Protein 6DG4 (pdb70)

Structure (mmCIF, N/CA/C/O backbone):
data_6DG4
#
_entry.id   6DG4
#
_cell.length_a   45.986
_cell.length_b   63.595
_cell.length_c   83.684
_cell.angle_alpha   90.000
_cell.angle_beta   90.000
_cell.angle_gamma   90.000
#
_symmetry.space_group_name_H-M   'P 21 21 21'
#
loop_
_entity.id
_entity.type
_entity.pdbx_description
1 polymer 'Ulp1-like SUMO protease'
2 non-polymer 'SULFATE ION'
3 non-polymer GLYCEROL
4 water water
#
loop_
_atom_site.group_PDB
_atom_site.id
_atom_site.type_symbol
_atom_site.label_atom_id
_a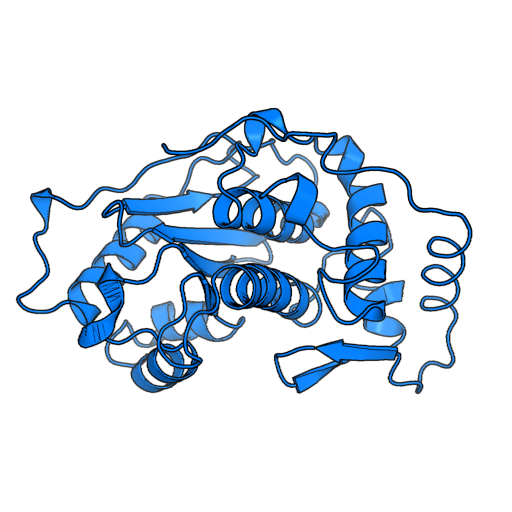tom_site.label_alt_id
_atom_site.label_comp_id
_atom_site.label_asym_id
_atom_site.label_entity_id
_atom_site.label_seq_id
_atom_site.pdbx_PDB_ins_code
_atom_site.Cartn_x
_atom_site.Cartn_y
_atom_site.Cartn_z
_atom_site.occupancy
_atom_site.B_iso_or_equiv
_atom_site.auth_seq_id
_atom_site.auth_comp_id
_atom_site.auth_asym_id
_atom_site.auth_atom_id
_atom_site.pdbx_PDB_model_num
ATOM 1 N N . SER A 1 2 ? -40.149 101.661 27.465 1.00 67.51 2 SER A N 1
ATOM 2 C CA . SER A 1 2 ? -40.411 100.602 26.498 1.00 68.60 2 SER A CA 1
ATOM 3 C C . SER A 1 2 ? -39.191 100.378 25.607 1.00 46.32 2 SER A C 1
ATOM 4 O O . SER A 1 2 ? -38.906 99.252 25.204 1.00 50.99 2 SER A O 1
ATOM 11 N N . GLY A 1 3 ? -38.468 101.457 25.311 1.00 57.21 3 GLY A N 1
ATOM 12 C CA . GLY A 1 3 ? -37.256 101.369 24.523 1.00 56.63 3 GLY A CA 1
ATOM 13 C C . GLY A 1 3 ? -37.454 101.138 23.043 1.00 64.23 3 GLY A C 1
ATOM 14 O O . GLY A 1 3 ? -36.472 100.883 22.338 1.00 61.69 3 GLY A O 1
ATOM 18 N N . LEU A 1 4 ? -38.683 101.231 22.541 1.00 41.72 4 LEU A N 1
ATOM 19 C CA . LEU A 1 4 ? -38.968 100.901 21.151 1.00 23.39 4 LEU A CA 1
ATOM 20 C C . LEU A 1 4 ? -39.140 102.164 20.316 1.00 19.11 4 LEU A C 1
ATOM 21 O O . LEU A 1 4 ? -39.819 103.114 20.721 1.00 23.96 4 LEU A O 1
ATOM 37 N N . ARG A 1 5 ? -38.527 102.153 19.142 1.00 13.09 5 ARG A N 1
ATOM 38 C CA . ARG A 1 5 ? -38.480 103.296 18.248 1.00 12.53 5 ARG A CA 1
ATOM 39 C C . ARG A 1 5 ? -39.236 103.015 16.960 1.00 11.46 5 ARG A C 1
ATOM 40 O O . ARG A 1 5 ? -39.478 101.859 16.602 1.00 11.95 5 ARG A O 1
ATOM 61 N N A PRO A 1 6 ? -39.623 104.058 16.221 0.17 11.45 6 PRO A N 1
ATOM 62 N N B PRO A 1 6 ? -39.627 104.053 16.223 0.83 10.53 6 PRO A N 1
ATOM 63 C CA A PRO A 1 6 ? -40.221 103.828 14.909 0.17 11.64 6 PRO A CA 1
ATOM 64 C CA B PRO A 1 6 ? -40.216 103.812 14.918 0.83 11.17 6 PRO A CA 1
ATOM 65 C C A PRO A 1 6 ? -39.199 103.229 13.966 0.17 11.64 6 PRO A C 1
ATOM 66 C C B PRO A 1 6 ? -39.192 103.200 13.984 0.83 11.91 6 PRO A C 1
ATOM 67 O O A PRO A 1 6 ? -38.000 103.549 14.040 0.17 12.17 6 PRO A O 1
ATOM 68 O O B PRO A 1 6 ? -37.984 103.483 14.084 0.83 13.25 6 PRO A O 1
ATOM 89 N N . PRO A 1 7 ? -39.612 102.350 13.056 1.00 11.09 7 PRO A N 1
ATOM 90 C CA . PRO A 1 7 ? -38.673 101.809 12.077 1.00 12.02 7 PRO A CA 1
ATOM 91 C C . PRO A 1 7 ? -38.111 102.922 11.205 1.00 11.74 7 PRO A C 1
ATOM 92 O O . PRO A 1 7 ? -38.828 103.837 10.795 1.00 13.49 7 PRO A O 1
ATOM 103 N N . ALA A 1 8 ? -36.812 102.827 10.905 1.00 12.28 8 ALA A N 1
ATOM 104 C CA . ALA A 1 8 ? -36.145 103.863 10.123 1.00 12.90 8 ALA A CA 1
ATOM 105 C C . ALA A 1 8 ? -36.535 103.836 8.652 1.00 13.66 8 ALA A C 1
ATOM 106 O O . ALA A 1 8 ? -36.353 104.843 7.958 1.00 16.39 8 ALA A O 1
ATOM 113 N N . ARG A 1 9 ? -37.030 102.702 8.164 1.00 12.86 9 ARG A N 1
ATOM 114 C CA . ARG A 1 9 ? -37.610 102.581 6.833 1.00 12.89 9 ARG A CA 1
ATOM 115 C C . ARG A 1 9 ? -38.669 101.488 6.901 1.00 11.33 9 ARG A C 1
ATOM 116 O O . ARG A 1 9 ? -38.821 100.808 7.918 1.00 12.17 9 ARG A O 1
ATOM 137 N N . GLN A 1 10 ? -39.427 101.345 5.817 1.00 10.86 10 GLN A N 1
ATOM 138 C CA . GLN A 1 10 ? -40.495 100.354 5.758 1.00 11.00 10 GLN A CA 1
ATOM 139 C C . GLN A 1 10 ? -39.965 98.961 6.081 1.00 9.99 10 GLN A C 1
ATOM 140 O O . GLN A 1 10 ? -39.025 98.474 5.446 1.00 10.89 10 GLN A O 1
ATOM 154 N N . LEU A 1 11 ? -40.606 98.302 7.051 1.00 10.43 11 LEU A N 1
ATOM 155 C CA . LEU A 1 11 ? -40.092 97.027 7.543 1.00 10.16 11 LEU A CA 1
ATOM 156 C C . LEU A 1 11 ? -40.257 95.914 6.514 1.00 9.97 11 LEU A C 1
ATOM 157 O O . LEU A 1 11 ? -39.339 95.113 6.306 1.00 11.71 11 LEU A O 1
ATOM 173 N N . ILE A 1 12 ? -41.429 95.824 5.891 1.00 9.22 12 ILE A N 1
ATOM 174 C CA . ILE A 1 12 ? -41.760 94.733 4.980 1.00 8.59 12 ILE A CA 1
ATOM 175 C C . ILE A 1 12 ? -41.934 95.336 3.598 1.00 10.11 12 ILE A C 1
ATOM 176 O O . ILE A 1 12 ? -42.916 96.046 3.344 1.00 11.76 12 ILE A O 1
ATOM 192 N N . THR A 1 13 ? -40.983 95.056 2.710 1.00 9.57 13 THR A N 1
ATOM 193 C CA . THR A 1 13 ? -40.914 95.661 1.391 1.00 10.04 13 THR A CA 1
ATOM 194 C C . THR A 1 13 ? -40.798 94.595 0.311 1.00 10.09 13 THR A C 1
ATOM 195 O O . THR A 1 13 ? -40.297 93.497 0.561 1.00 9.90 13 THR A O 1
ATOM 206 N N . PRO A 1 14 ? -41.237 94.898 -0.905 1.00 10.78 14 PRO A N 1
ATOM 207 C CA . PRO A 1 14 ? -41.170 93.901 -1.980 1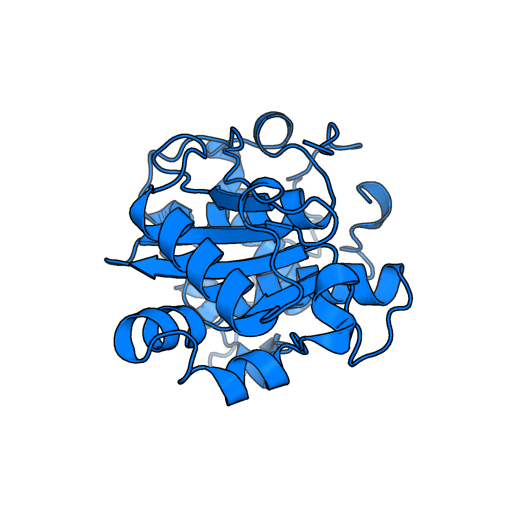.00 10.82 14 PRO A CA 1
ATOM 208 C C . PRO A 1 14 ? -39.737 93.541 -2.352 1.00 9.70 14 PRO A C 1
ATOM 209 O O . PRO A 1 14 ? -38.825 94.367 -2.290 1.00 11.13 14 PRO A O 1
ATOM 220 N N . LEU A 1 15 ? -39.548 92.286 -2.752 1.00 10.74 15 LEU A N 1
ATOM 221 C CA . LEU A 1 15 ? -38.231 91.790 -3.118 1.00 10.93 15 LEU A CA 1
ATOM 222 C C . LEU A 1 15 ? -37.858 92.162 -4.549 1.00 10.48 15 LEU A C 1
ATOM 223 O O . LEU A 1 15 ? -38.720 92.362 -5.413 1.00 11.09 15 LEU A O 1
ATOM 239 N N . SER A 1 16 ? -36.556 92.224 -4.799 1.00 10.21 16 SER A N 1
ATOM 240 C CA . SER A 1 16 ? -36.049 92.343 -6.153 1.00 10.70 16 SER A CA 1
ATOM 241 C C . SER A 1 16 ? -36.464 91.137 -6.993 1.00 11.78 16 SER A C 1
ATOM 242 O O . SER A 1 16 ? -36.840 90.079 -6.478 1.00 11.45 16 SER A O 1
ATOM 250 N N A GLU A 1 17 ? -36.388 91.313 -8.311 0.39 13.15 17 GLU A N 1
ATOM 251 N N B GLU A 1 17 ? -36.379 91.296 -8.313 0.61 13.47 17 GLU A N 1
ATOM 252 C CA A GLU A 1 17 ? -36.706 90.221 -9.223 0.39 1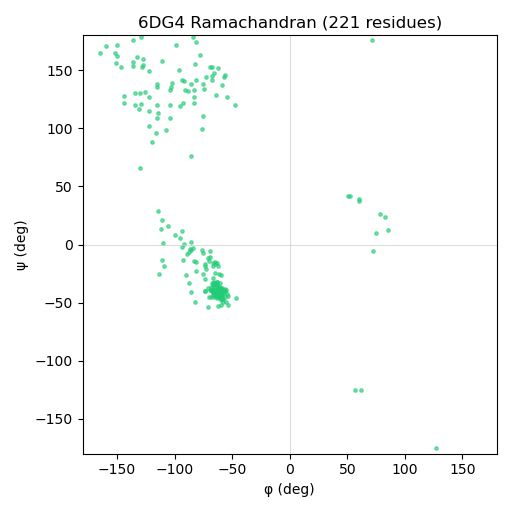5.03 17 GLU A CA 1
ATOM 253 C CA B GLU A 1 17 ? -36.736 90.191 -9.196 0.61 15.98 17 GLU A CA 1
ATOM 254 C C A GLU A 1 17 ? -35.843 88.999 -8.938 0.39 14.96 17 GLU A C 1
ATOM 255 C C B GLU A 1 17 ? -35.836 88.981 -8.965 0.61 15.50 17 GLU A C 1
ATOM 256 O O A GLU A 1 17 ? -36.341 87.867 -8.926 0.39 15.53 17 GLU A O 1
ATOM 257 O O B GLU A 1 17 ? -36.305 87.838 -9.008 0.61 17.06 17 GLU A O 1
ATOM 280 N N . GLU A 1 18 ? -34.544 89.208 -8.703 1.00 15.79 18 GLU A N 1
ATOM 281 C CA . GLU A 1 18 ? -33.644 88.089 -8.430 1.00 15.31 18 GLU A CA 1
ATOM 282 C C . GLU A 1 18 ? -34.122 87.292 -7.222 1.00 12.95 18 GLU A C 1
ATOM 283 O O . GLU A 1 18 ? -34.172 86.058 -7.258 1.00 13.54 18 GLU A O 1
ATOM 296 N N . TRP A 1 19 ? -34.471 87.975 -6.133 1.00 11.60 19 TRP A N 1
ATOM 297 C CA . TRP A 1 19 ? -34.877 87.242 -4.938 1.00 10.51 19 TRP A CA 1
ATOM 298 C C . TRP A 1 19 ? -36.260 86.621 -5.100 1.00 11.06 19 TRP A C 1
ATOM 299 O O . TRP A 1 19 ? -36.504 85.511 -4.614 1.00 11.24 19 TRP A O 1
ATOM 320 N N A ARG A 1 20 ? -37.170 87.321 -5.782 0.48 15.07 20 ARG A N 1
ATOM 321 N N B ARG A 1 20 ? -37.188 87.318 -5.758 0.52 10.04 20 ARG A N 1
ATOM 322 C CA A ARG A 1 20 ? -38.485 86.759 -6.070 0.48 20.16 20 ARG A CA 1
ATOM 323 C CA B ARG A 1 20 ? -38.483 86.708 -6.039 0.52 10.61 20 ARG A CA 1
ATOM 324 C C A ARG A 1 20 ? -38.363 85.478 -6.886 0.48 17.75 20 ARG A C 1
ATOM 325 C C B ARG A 1 20 ? -38.303 85.424 -6.835 0.52 13.10 20 ARG A C 1
ATOM 326 O O A ARG A 1 20 ? -39.073 84.498 -6.633 0.48 18.42 20 ARG A O 1
ATOM 327 O O B ARG A 1 20 ? -38.904 84.389 -6.521 0.52 13.66 20 ARG A O 1
ATOM 368 N N . SER A 1 21 ? -37.461 85.472 -7.871 1.00 14.44 21 SER A N 1
ATOM 369 C CA . SER A 1 21 ? -37.239 84.292 -8.694 1.00 16.63 21 SER A CA 1
ATOM 370 C C . SER A 1 21 ? -36.586 83.176 -7.894 1.00 14.43 21 SER A C 1
ATOM 371 O O . SER A 1 21 ? -36.913 82.000 -8.082 1.00 16.57 21 SER A O 1
ATOM 380 N N . ARG A 1 22 ? -35.660 83.522 -7.001 1.00 12.46 22 ARG A N 1
ATOM 381 C CA . ARG A 1 22 ? -34.979 82.507 -6.206 1.00 12.40 22 ARG A CA 1
ATOM 382 C C . ARG A 1 22 ? -35.947 81.836 -5.244 1.00 11.69 22 ARG A C 1
ATOM 383 O O . ARG A 1 22 ? -35.912 80.611 -5.069 1.00 12.43 22 ARG A O 1
ATOM 404 N N . VAL A 1 23 ? -36.834 82.620 -4.633 1.00 11.74 23 VAL A N 1
ATOM 405 C CA . VAL A 1 23 ? -37.836 82.064 -3.733 1.00 12.18 23 VAL A CA 1
ATOM 406 C C . VAL A 1 23 ? -38.803 81.170 -4.496 1.00 13.43 23 VAL A C 1
ATOM 407 O O . VAL A 1 23 ? -39.148 80.073 -4.035 1.00 12.68 23 VAL A O 1
ATOM 420 N N A GLU A 1 24 ? -39.251 81.610 -5.675 0.41 15.31 24 GLU A N 1
ATOM 421 N N B GLU A 1 24 ? -39.268 81.624 -5.666 0.59 14.03 24 GLU A N 1
ATOM 422 C CA A GLU A 1 24 ? -40.156 80.790 -6.473 0.41 18.03 24 GLU A CA 1
ATOM 423 C CA B GLU A 1 24 ? -40.149 80.799 -6.486 0.59 15.64 24 GLU A CA 1
ATOM 424 C C A GLU A 1 24 ? -39.470 79.508 -6.926 0.41 16.46 24 GLU A C 1
ATOM 425 C C B GLU A 1 24 ? -39.458 79.502 -6.878 0.59 14.77 24 GLU A C 1
ATOM 426 O O A GLU A 1 24 ? -40.107 78.452 -7.019 0.41 17.51 24 GLU A O 1
ATOM 427 O O B GLU A 1 24 ? -40.073 78.429 -6.862 0.59 16.23 24 GLU A O 1
ATOM 450 N N . ALA A 1 25 ? -38.170 79.578 -7.228 1.00 15.63 25 ALA A N 1
ATOM 451 C CA . ALA A 1 25 ? -37.438 78.377 -7.609 1.00 15.26 25 ALA A CA 1
ATOM 452 C C . ALA A 1 25 ? -37.296 77.410 -6.441 1.00 13.91 25 ALA A C 1
ATOM 453 O O . ALA A 1 25 ? -37.304 76.190 -6.645 1.00 14.78 25 ALA A O 1
ATOM 460 N N . ALA A 1 26 ? -37.201 77.932 -5.213 1.00 13.48 26 ALA A N 1
ATOM 461 C CA . ALA A 1 26 ? -37.112 77.065 -4.044 1.00 12.44 26 ALA A CA 1
ATOM 462 C C . ALA A 1 26 ? -38.377 76.240 -3.871 1.00 13.00 26 ALA A C 1
ATOM 463 O O . ALA A 1 26 ? -38.309 75.054 -3.535 1.00 14.81 26 ALA A O 1
ATOM 470 N N A ARG A 1 27 ? -39.543 76.853 -4.085 0.49 14.76 27 ARG A N 1
ATOM 471 N N B ARG A 1 27 ? -39.544 76.839 -4.071 0.51 13.31 27 ARG A N 1
ATOM 472 C CA A ARG A 1 27 ? -40.785 76.107 -3.941 0.49 16.70 27 ARG A CA 1
ATOM 473 C CA B ARG A 1 27 ? -40.748 76.034 -3.906 0.51 13.82 27 ARG A CA 1
ATOM 474 C C A ARG A 1 27 ? -40.974 75.103 -5.069 0.49 14.86 27 ARG A C 1
ATOM 475 C C B ARG A 1 27 ? -41.044 75.159 -5.117 0.51 13.43 27 ARG A C 1
ATOM 476 O O A ARG A 1 27 ? -41.783 74.180 -4.926 0.49 15.44 27 ARG A O 1
ATOM 477 O O B ARG A 1 27 ? -42.017 74.400 -5.085 0.51 14.31 27 ARG A O 1
ATOM 518 N N . ASN A 1 28 ? -40.227 75.244 -6.168 1.00 14.36 28 ASN A N 1
ATOM 519 C CA . ASN A 1 28 ? -40.304 74.335 -7.307 1.00 13.38 28 ASN A CA 1
ATOM 520 C C . ASN A 1 28 ? -39.049 73.475 -7.429 1.00 14.74 28 ASN A C 1
ATOM 521 O O . ASN A 1 28 ? -38.778 72.918 -8.500 1.00 16.79 28 ASN A O 1
ATOM 533 N N . ALA A 1 29 ? -38.296 73.337 -6.343 1.00 13.44 29 ALA A N 1
ATOM 534 C CA . ALA A 1 29 ? -36.979 72.739 -6.409 1.00 13.73 29 ALA A CA 1
ATOM 535 C C . ALA A 1 29 ? -37.061 71.221 -6.499 1.00 13.56 29 ALA A C 1
ATOM 536 O O . ALA A 1 29 ? -38.089 70.597 -6.215 1.00 13.19 29 ALA A O 1
ATOM 543 N N . ASN A 1 30 ? -35.952 70.633 -6.916 1.00 13.87 30 ASN A N 1
ATOM 544 C CA . ASN A 1 30 ? -35.714 69.224 -6.674 1.00 13.96 30 ASN A CA 1
ATOM 545 C C . ASN A 1 30 ? -36.024 68.942 -5.208 1.00 14.72 30 ASN A C 1
ATOM 546 O O . ASN A 1 30 ? -35.408 69.555 -4.328 1.00 14.55 30 ASN A O 1
ATOM 557 N N . PRO A 1 31 ? -36.982 68.058 -4.903 1.00 13.75 31 PRO A N 1
ATOM 558 C CA . PRO A 1 31 ? -37.412 67.903 -3.502 1.00 15.97 31 PRO A CA 1
ATOM 559 C C . PRO A 1 31 ? -36.336 67.398 -2.567 1.00 15.62 31 PRO A C 1
ATOM 560 O O . PRO A 1 31 ? -36.506 67.513 -1.346 1.00 16.48 31 PRO A O 1
ATOM 571 N N . ALA A 1 32 ? -35.245 66.838 -3.094 1.00 16.22 32 ALA A N 1
ATOM 572 C CA . ALA A 1 32 ? -34.152 66.334 -2.276 1.00 18.05 32 ALA A CA 1
ATOM 573 C C . ALA A 1 32 ? -33.044 67.353 -2.041 1.00 18.66 32 ALA A C 1
ATOM 574 O O . ALA A 1 32 ? -32.193 67.124 -1.172 1.00 21.91 32 ALA A O 1
ATOM 581 N N . THR A 1 33 ? -33.022 68.460 -2.781 1.00 15.40 33 THR A N 1
ATOM 582 C CA . THR A 1 33 ? -31.967 69.445 -2.593 1.00 15.89 33 THR A CA 1
ATOM 583 C C . THR A 1 33 ? -32.075 70.041 -1.200 1.00 13.45 33 THR A C 1
ATOM 584 O O . THR A 1 33 ? -33.144 70.510 -0.796 1.00 13.85 33 THR A O 1
ATOM 595 N N . GLU A 1 34 ? -30.965 70.037 -0.473 1.00 12.01 34 GLU A N 1
ATOM 596 C CA . GLU A 1 34 ? -30.880 70.790 0.773 1.00 12.24 34 GLU A CA 1
ATOM 597 C C . GLU A 1 34 ? -30.706 72.257 0.405 1.00 12.66 34 GLU A C 1
ATOM 598 O O . GLU A 1 34 ? -29.597 72.706 0.098 1.00 14.11 34 GLU A O 1
ATOM 610 N N . LEU A 1 35 ? -31.809 73.010 0.441 1.00 10.86 35 LEU A N 1
ATOM 611 C CA . LEU A 1 35 ? -31.812 74.389 -0.020 1.00 11.39 35 LEU A CA 1
ATOM 612 C C . LEU A 1 35 ? -31.141 75.334 0.966 1.00 11.02 35 LEU A C 1
ATOM 613 O O . LEU A 1 35 ? -30.674 76.409 0.573 1.00 12.55 35 LEU A O 1
ATOM 629 N N . ALA A 1 36 ? -31.118 74.966 2.241 1.00 11.66 36 ALA A N 1
ATOM 630 C CA . ALA A 1 36 ? -30.591 75.820 3.293 1.00 11.39 36 ALA A CA 1
ATOM 631 C C . ALA A 1 36 ? -30.376 74.945 4.514 1.00 11.14 36 ALA A C 1
ATOM 632 O O . ALA A 1 36 ? -30.877 73.820 4.590 1.00 11.39 36 ALA A O 1
ATOM 639 N N . LYS A 1 37 ? -29.608 75.465 5.462 1.00 11.76 37 LYS A N 1
ATOM 640 C CA . LYS A 1 37 ? -29.394 74.786 6.733 1.00 12.37 37 LYS A CA 1
ATOM 641 C C . LYS A 1 37 ? -29.317 75.867 7.794 1.00 11.90 37 LYS A C 1
ATOM 642 O O . LYS A 1 37 ? -28.480 76.770 7.698 1.00 14.46 37 LYS A O 1
ATOM 661 N N . THR A 1 38 ? -30.195 75.788 8.785 1.00 11.50 38 THR A N 1
ATOM 662 C CA . THR A 1 38 ? -30.310 76.854 9.761 1.00 11.01 38 THR A CA 1
ATOM 663 C C . THR A 1 38 ? -29.230 76.725 10.829 1.00 12.78 38 THR A C 1
ATOM 664 O O . THR A 1 38 ? -28.463 75.759 10.873 1.00 13.90 38 THR A O 1
ATOM 675 N N . LEU A 1 39 ? -29.177 77.726 11.705 1.00 13.09 39 LEU A N 1
ATOM 676 C CA . LEU A 1 39 ? -28.250 77.689 12.826 1.00 13.87 39 LEU A CA 1
ATOM 677 C C . LEU A 1 39 ? -28.645 76.661 13.878 1.00 17.48 39 LEU A C 1
ATOM 678 O O . LEU A 1 39 ? -27.853 76.398 14.786 1.00 19.98 39 LEU A O 1
ATOM 694 N N . GLU A 1 40 ? -29.852 76.104 13.803 1.00 19.21 40 GLU A N 1
ATOM 695 C CA . GLU A 1 40 ? -30.226 74.954 14.613 1.00 23.37 40 GLU A CA 1
ATOM 696 C C . GLU A 1 40 ? -29.598 73.667 14.090 1.00 23.55 40 GLU A C 1
ATOM 697 O O . GLU A 1 40 ? -29.696 72.633 14.760 1.00 27.34 40 GLU A O 1
ATOM 709 N N . GLY A 1 41 ? -28.946 73.710 12.927 1.00 21.39 41 GLY A N 1
ATOM 710 C CA . GLY A 1 41 ? -28.453 72.516 12.269 1.00 21.10 41 GLY A CA 1
ATOM 711 C C . GLY A 1 41 ? -29.476 71.823 11.406 1.00 19.31 41 GLY A C 1
ATOM 712 O O . GLY A 1 41 ? -29.241 70.691 10.961 1.00 21.65 41 GLY A O 1
ATOM 716 N N . GLN A 1 42 ? -30.596 72.477 11.138 1.00 17.05 42 GLN A N 1
ATOM 717 C CA . GLN A 1 42 ? -31.732 71.847 10.501 1.00 14.86 42 GLN A CA 1
ATOM 718 C C . GLN A 1 42 ? -31.687 72.086 9.011 1.00 13.16 42 GLN A C 1
ATOM 719 O O . GLN A 1 42 ? -31.744 73.253 8.581 1.00 13.30 42 GLN A O 1
ATOM 733 N N . PRO A 1 43 ? -31.609 71.048 8.180 1.00 13.74 43 PRO A N 1
ATOM 734 C CA . PRO A 1 43 ? -31.747 71.254 6.735 1.00 13.53 43 PRO A CA 1
ATOM 735 C C . PRO A 1 43 ? -33.161 71.687 6.384 1.00 12.48 43 PRO A C 1
ATOM 736 O O . PRO A 1 43 ? -34.137 71.252 7.002 1.00 14.11 43 PRO A O 1
ATOM 747 N N . LEU A 1 44 ? -33.263 72.559 5.382 1.00 10.29 44 LEU A N 1
ATOM 748 C CA . LEU A 1 44 ? -34.538 72.956 4.803 1.00 9.15 44 LEU A CA 1
ATOM 749 C C . LEU A 1 44 ? -34.606 72.483 3.359 1.00 10.24 44 LEU A C 1
ATOM 750 O O . LEU A 1 44 ? -33.629 72.592 2.609 1.00 11.56 44 LEU A O 1
ATOM 766 N N . VAL A 1 45 ? -35.766 71.965 2.976 1.00 10.06 45 VAL A N 1
ATOM 767 C CA . VAL A 1 45 ? -35.986 71.411 1.655 1.00 10.31 45 VAL A CA 1
ATOM 768 C C . VAL A 1 45 ? -37.246 72.041 1.073 1.00 9.66 45 VAL A C 1
ATOM 769 O O . VAL A 1 45 ? -37.911 72.852 1.715 1.00 9.40 45 VAL A O 1
ATOM 782 N N . ARG A 1 46 ? -37.564 71.648 -0.160 1.00 10.38 46 ARG A N 1
ATOM 783 C CA . ARG A 1 46 ? -38.711 72.214 -0.858 1.00 10.48 46 ARG A CA 1
ATOM 784 C C . ARG A 1 46 ? -39.947 72.263 0.030 1.00 9.97 46 ARG A C 1
ATOM 785 O O . ARG A 1 46 ? -40.649 73.277 0.074 1.00 10.20 46 ARG A O 1
ATOM 806 N N . ARG A 1 47 ? -40.243 71.172 0.734 1.00 10.55 47 ARG A N 1
ATOM 807 C CA . ARG A 1 47 ? -41.471 71.118 1.520 1.00 11.35 47 ARG A CA 1
ATOM 808 C C . ARG A 1 47 ? -41.562 72.264 2.523 1.00 11.10 47 ARG A C 1
ATOM 809 O O . ARG A 1 47 ? -42.644 72.826 2.737 1.00 10.76 47 ARG A O 1
ATOM 830 N N . ASP A 1 48 ? -40.448 72.615 3.166 1.00 9.96 48 ASP A N 1
ATOM 831 C CA . ASP A 1 48 ? -40.484 73.693 4.150 1.00 10.13 48 ASP A CA 1
ATOM 832 C C . ASP A 1 48 ? -40.959 74.997 3.522 1.00 9.42 48 ASP A C 1
ATOM 833 O O . ASP A 1 48 ? -41.717 75.755 4.139 1.00 10.89 48 ASP A O 1
ATOM 842 N N . PHE A 1 49 ? -40.523 75.272 2.293 1.00 9.62 49 PHE A N 1
ATOM 843 C CA . PHE A 1 49 ? -40.886 76.508 1.611 1.00 9.99 49 PHE A CA 1
ATOM 844 C C . PHE A 1 49 ? -42.260 76.399 0.965 1.00 9.34 49 PHE A C 1
ATOM 845 O O . PHE A 1 49 ? -43.117 77.271 1.155 1.00 11.12 49 PHE A O 1
ATOM 862 N N . GLU A 1 50 ? -42.489 75.324 0.208 1.00 10.35 50 GLU A N 1
ATOM 863 C CA . GLU A 1 50 ? -43.694 75.219 -0.603 1.00 10.12 50 GLU A CA 1
ATOM 864 C C . GLU A 1 50 ? -44.937 75.016 0.252 1.00 10.37 50 GLU A C 1
ATOM 865 O O . GLU A 1 50 ? -46.009 75.536 -0.073 1.00 12.08 50 GLU A O 1
ATOM 877 N N . GLU A 1 51 ? -44.826 74.250 1.336 1.00 10.20 51 GLU A N 1
ATOM 878 C CA . GLU A 1 51 ? -45.994 73.895 2.123 1.00 10.73 51 GLU A CA 1
ATOM 879 C C . GLU A 1 51 ? -46.045 74.557 3.488 1.00 9.61 51 GLU A C 1
ATOM 880 O O . GLU A 1 51 ? -47.143 74.729 4.026 1.00 12.61 51 GLU A O 1
ATOM 892 N N A LYS A 1 52 ? -44.898 74.962 4.041 0.61 9.01 52 LYS A N 1
ATOM 893 N N B LYS A 1 52 ? -44.901 74.948 4.054 0.39 9.70 52 LYS A N 1
ATOM 894 C CA A LYS A 1 52 ? -44.823 75.398 5.431 0.61 9.49 52 LYS A CA 1
ATOM 895 C CA B LYS A 1 52 ? -44.851 75.409 5.437 0.39 10.45 52 LYS A CA 1
ATOM 896 C C A LYS A 1 52 ? -44.334 76.836 5.587 0.61 9.53 52 LYS A C 1
ATOM 897 C C B LYS A 1 52 ? -44.299 76.825 5.577 0.39 10.39 52 LYS A C 1
ATOM 898 O O A LYS A 1 52 ? -43.965 77.242 6.693 0.61 10.04 52 LYS A O 1
ATOM 899 O O B LYS A 1 52 ? -43.832 77.198 6.658 0.39 11.92 52 LYS A O 1
ATOM 936 N N . LEU A 1 53 ? -44.357 77.632 4.517 1.00 9.23 53 LEU A N 1
ATOM 937 C CA . LEU A 1 53 ? -43.947 79.028 4.615 1.00 8.63 53 LEU A CA 1
ATOM 938 C C . LEU A 1 53 ? -44.600 79.911 3.559 1.00 8.91 53 LEU A C 1
ATOM 939 O O . LEU A 1 53 ? -45.273 80.891 3.895 1.00 9.60 53 LEU A O 1
ATOM 955 N N . LEU A 1 54 ? -44.415 79.587 2.287 1.00 9.03 54 LEU A N 1
ATOM 956 C CA . LEU A 1 54 ? -44.733 80.548 1.240 1.00 9.38 54 LEU A CA 1
ATOM 957 C C . LEU A 1 54 ? -46.216 80.779 0.968 1.00 9.17 54 LEU A C 1
ATOM 958 O O . LEU A 1 54 ? -46.601 81.924 0.704 1.00 11.77 54 LEU A O 1
ATOM 974 N N . PRO A 1 55 ? -47.081 79.766 0.979 1.00 10.13 55 PRO A N 1
ATOM 975 C CA . PRO A 1 55 ? -48.504 80.050 0.749 1.00 9.35 55 PRO A CA 1
ATOM 976 C C . PRO A 1 55 ? -49.026 81.022 1.795 1.00 10.35 55 PRO A C 1
ATOM 977 O O . PRO A 1 55 ? -48.715 80.910 2.982 1.00 11.31 55 PRO A O 1
ATOM 988 N N . ALA A 1 56 ? -49.826 81.986 1.339 1.00 10.45 56 ALA A N 1
ATOM 989 C CA . ALA A 1 56 ? -50.314 83.035 2.223 1.00 11.27 56 ALA A CA 1
ATOM 990 C C . ALA A 1 56 ? -51.183 82.492 3.349 1.00 9.68 56 ALA A C 1
ATOM 991 O O . ALA A 1 56 ? -51.370 83.186 4.355 1.00 11.74 56 ALA A O 1
ATOM 998 N N . THR A 1 57 ? -51.711 81.273 3.211 1.00 10.47 57 THR A N 1
ATOM 999 C CA . THR A 1 57 ? -52.540 80.676 4.253 1.00 11.08 57 THR A CA 1
ATOM 1000 C C . THR A 1 57 ? -51.882 79.477 4.928 1.00 11.70 57 THR A C 1
ATOM 1001 O O . THR A 1 57 ? -52.558 78.748 5.660 1.00 13.04 57 THR A O 1
ATOM 1012 N N . ALA A 1 58 ? -50.586 79.264 4.720 1.00 11.12 58 ALA A N 1
ATOM 1013 C CA . ALA A 1 58 ? -49.911 78.118 5.309 1.00 11.38 58 ALA A CA 1
ATOM 1014 C C . ALA A 1 58 ? -49.537 78.388 6.759 1.00 9.97 58 ALA A C 1
ATOM 1015 O O . ALA A 1 58 ? -49.113 79.489 7.120 1.00 11.31 58 ALA A O 1
ATOM 1022 N N . TRP A 1 59 ? -49.674 77.367 7.589 1.00 11.14 59 TRP A N 1
ATOM 1023 C CA . TRP A 1 59 ? -49.157 77.436 8.946 1.00 9.29 59 TRP A CA 1
ATOM 1024 C C . TRP A 1 59 ? -47.672 77.080 8.918 1.00 9.41 59 TRP A C 1
ATOM 1025 O O . TRP A 1 59 ? -47.281 76.045 8.372 1.00 13.07 59 TRP A O 1
ATOM 1046 N N . LEU A 1 60 ? -46.841 77.952 9.479 1.00 9.65 60 LEU A N 1
ATOM 1047 C CA . LEU A 1 60 ? -45.403 77.720 9.481 1.00 9.44 60 LEU A CA 1
ATOM 1048 C C . LEU A 1 60 ? -45.041 76.557 10.403 1.00 10.89 60 LEU A C 1
ATOM 1049 O O . LEU A 1 60 ? -45.725 76.278 11.393 1.00 13.24 60 LEU A O 1
ATOM 1065 N N . ASN A 1 61 ? -43.932 75.893 10.080 1.00 10.12 61 ASN A N 1
ATOM 1066 C CA . ASN A 1 61 ? -43.427 74.806 10.907 1.00 9.99 61 ASN A CA 1
ATOM 1067 C C . ASN A 1 61 ? -42.301 75.281 11.823 1.00 10.99 61 ASN A C 1
ATOM 1068 O O . ASN A 1 61 ? -41.815 76.411 11.729 1.00 11.35 61 ASN A O 1
ATOM 1079 N N . ASP A 1 62 ? -41.903 74.386 12.736 1.00 12.69 62 ASP A N 1
ATOM 1080 C CA . ASP A 1 62 ? -40.831 74.695 13.674 1.00 12.23 62 ASP A CA 1
ATOM 1081 C C . ASP A 1 62 ? -39.544 75.044 12.939 1.00 10.66 62 ASP A C 1
ATOM 1082 O O . ASP A 1 62 ? -38.829 75.973 13.330 1.00 10.99 62 ASP A O 1
ATOM 1091 N N . ASN A 1 63 ? -39.220 74.292 11.881 1.00 11.11 63 ASN A N 1
ATOM 1092 C CA . ASN A 1 63 ? -37.960 74.495 11.178 1.00 10.80 63 ASN A CA 1
ATOM 1093 C C . ASN A 1 63 ? -37.799 75.949 10.756 1.00 10.62 63 ASN A C 1
ATOM 1094 O O . ASN A 1 63 ? -36.738 76.554 10.941 1.00 10.42 63 ASN A O 1
ATOM 1105 N N A VAL A 1 64 ? -38.851 76.536 10.176 0.41 9.99 64 VAL A N 1
ATOM 1106 N N B VAL A 1 64 ? -38.851 76.503 10.151 0.59 10.41 64 VAL A N 1
ATOM 1107 C CA A VAL A 1 64 ? -38.711 77.888 9.640 0.41 8.86 64 VAL A CA 1
ATOM 1108 C CA B VAL A 1 64 ? -38.808 77.866 9.639 0.59 9.64 64 VAL A CA 1
ATOM 1109 C C A VAL A 1 64 ? -38.882 78.955 10.724 0.41 8.72 64 VAL A C 1
ATOM 1110 C C B VAL A 1 64 ? -38.789 78.866 10.787 0.59 9.53 64 VAL A C 1
ATOM 1111 O O A VAL A 1 64 ? -38.278 80.029 10.632 0.41 7.95 64 VAL A O 1
ATOM 1112 O O B VAL A 1 64 ? -37.958 79.782 10.820 0.59 9.58 64 VAL A O 1
ATOM 1137 N N . ILE A 1 65 ? -39.696 78.697 11.753 1.00 8.97 65 ILE A N 1
ATOM 1138 C CA . ILE A 1 65 ? -39.843 79.670 12.835 1.00 9.70 65 ILE A CA 1
ATOM 1139 C C . ILE A 1 65 ? -38.567 79.752 13.663 1.00 9.12 65 ILE A C 1
ATOM 1140 O O . ILE A 1 65 ? -38.037 80.842 13.914 1.00 9.40 65 ILE A O 1
ATOM 1157 N N . ILE A 1 66 ? -38.063 78.603 14.109 1.00 8.85 66 ILE A N 1
ATOM 1158 C CA . ILE A 1 66 ? -36.849 78.600 14.915 1.00 9.53 66 ILE A CA 1
ATOM 1159 C C . ILE A 1 66 ? -35.659 79.051 14.081 1.00 9.01 66 ILE A C 1
ATOM 1160 O O . ILE A 1 66 ? -34.796 79.797 14.559 1.00 9.99 66 ILE A O 1
ATOM 1176 N N . GLY A 1 67 ? -35.592 78.618 12.821 1.00 9.60 67 GLY A N 1
ATOM 1177 C CA . GLY A 1 67 ? -34.507 79.060 11.962 1.00 9.02 67 GLY A CA 1
ATOM 1178 C C . GLY A 1 67 ? -34.459 80.568 11.837 1.00 8.97 67 GLY A C 1
ATOM 1179 O O . GLY A 1 67 ? -33.401 81.188 11.978 1.00 9.16 67 GLY A O 1
ATOM 1183 N N . ALA A 1 68 ? -35.614 81.182 11.583 1.00 8.25 68 ALA A N 1
ATOM 1184 C CA . ALA A 1 68 ? -35.655 82.627 11.414 1.00 8.65 68 ALA A CA 1
ATOM 1185 C C . ALA A 1 68 ? -35.263 83.345 12.695 1.00 7.60 68 ALA A C 1
ATOM 1186 O O . ALA A 1 68 ? -34.494 84.312 12.663 1.00 9.20 68 ALA A O 1
ATOM 1193 N N . ILE A 1 69 ? -35.783 82.891 13.834 1.00 8.73 69 ILE A N 1
ATOM 1194 C CA . ILE A 1 69 ? -35.520 83.585 15.089 1.00 9.58 69 ILE A CA 1
ATOM 1195 C C . ILE A 1 69 ? -34.058 83.441 15.497 1.00 9.53 69 ILE A C 1
ATOM 1196 O O . ILE A 1 69 ? -33.458 84.390 16.016 1.00 10.39 69 ILE A O 1
ATOM 1212 N N . PHE A 1 70 ? -33.446 82.278 15.249 1.00 8.65 70 PHE A N 1
ATOM 1213 C CA . PHE A 1 70 ? -32.015 82.139 15.508 1.00 8.14 70 PHE A CA 1
ATOM 1214 C C . PHE A 1 70 ? -31.206 83.129 14.672 1.00 8.23 70 PHE A C 1
ATOM 1215 O O . PHE A 1 70 ? -30.203 83.675 15.145 1.00 9.79 70 PHE A O 1
ATOM 1232 N N . TYR A 1 71 ? -31.632 83.386 13.430 1.00 8.67 71 TYR A N 1
ATOM 1233 C CA . TYR A 1 71 ? -30.928 84.362 12.602 1.00 7.73 71 TYR A CA 1
ATOM 1234 C C . TYR A 1 71 ? -31.079 85.785 13.136 1.00 8.01 71 TYR A C 1
ATOM 1235 O O . TYR A 1 71 ? -30.153 86.590 12.982 1.00 8.78 71 TYR A O 1
ATOM 1253 N N . ILE A 1 72 ? -32.226 86.119 13.747 1.00 8.85 72 ILE A N 1
ATOM 1254 C CA . ILE A 1 72 ? -32.379 87.426 14.386 1.00 8.92 72 ILE A CA 1
ATOM 1255 C C . ILE A 1 72 ? -31.329 87.589 15.473 1.00 9.15 72 ILE A C 1
ATOM 1256 O O . ILE A 1 72 ? -30.610 88.594 15.536 1.00 9.77 72 ILE A O 1
ATOM 1272 N N . ALA A 1 73 ? -31.255 86.604 16.367 1.00 9.27 73 ALA A N 1
ATOM 1273 C CA . ALA A 1 73 ? -30.308 86.680 17.468 1.00 9.82 73 ALA A CA 1
ATOM 1274 C C . ALA A 1 73 ? -28.885 86.785 16.950 1.00 10.11 73 ALA A C 1
ATOM 1275 O O . ALA A 1 73 ? -28.084 87.571 17.466 1.00 11.17 73 ALA A O 1
ATOM 1282 N N . ASP A 1 74 ? -28.552 86.010 15.920 1.00 9.36 74 ASP A N 1
ATOM 1283 C CA . ASP A 1 74 ? -27.189 86.039 15.408 1.00 10.76 74 ASP A CA 1
ATOM 1284 C C . ASP A 1 74 ? -26.858 87.383 14.768 1.00 10.43 74 ASP A C 1
ATOM 1285 O O . ASP A 1 74 ? -25.719 87.856 14.869 1.00 11.09 74 ASP A O 1
ATOM 1294 N N . TYR A 1 75 ? -27.832 88.016 14.104 1.00 9.80 75 TYR A N 1
ATOM 1295 C CA . TYR A 1 75 ? -27.606 89.365 13.599 1.00 9.53 75 TYR A CA 1
ATOM 1296 C C . TYR A 1 75 ? -27.177 90.296 14.732 1.00 9.88 75 TYR A C 1
ATOM 1297 O O . TYR A 1 75 ? -26.191 91.031 14.613 1.00 10.99 75 TYR A O 1
ATOM 1315 N N . VAL A 1 76 ? -27.922 90.285 15.839 1.00 10.18 76 VAL A N 1
ATOM 1316 C CA . VAL A 1 76 ? -27.632 91.210 16.930 1.00 10.22 76 VAL A CA 1
ATOM 1317 C C . VAL A 1 76 ? -26.263 90.919 17.527 1.00 10.78 76 VAL A C 1
ATOM 1318 O O . VAL A 1 76 ? -25.474 91.835 17.789 1.00 11.54 76 VAL A O 1
ATOM 1331 N N . ASN A 1 77 ? -25.957 89.641 17.750 1.00 10.32 77 ASN A N 1
ATOM 1332 C CA . ASN A 1 77 ? -24.702 89.291 18.400 1.00 11.70 77 ASN A CA 1
ATOM 1333 C C . ASN A 1 77 ? -23.515 89.650 17.525 1.00 12.20 77 ASN A C 1
ATOM 1334 O O . ASN A 1 77 ? -22.486 90.118 18.025 1.00 14.13 77 ASN A O 1
ATOM 1345 N N . THR A 1 78 ? -23.636 89.440 16.218 1.00 13.02 78 THR A N 1
ATOM 1346 C CA . THR A 1 78 ? -22.571 89.832 15.304 1.00 14.84 78 THR A CA 1
ATOM 1347 C C . THR A 1 78 ? -22.412 91.346 15.262 1.00 16.53 78 THR A C 1
ATOM 1348 O O . THR A 1 78 ? -21.287 91.859 15.298 1.00 19.42 78 THR A O 1
ATOM 1359 N N . LYS A 1 79 ? -23.527 92.076 15.203 1.00 15.80 79 LYS A N 1
ATOM 1360 C CA . LYS A 1 79 ? -23.462 93.533 15.151 1.00 17.02 79 LYS A CA 1
ATOM 1361 C C . LYS A 1 79 ? -22.791 94.093 16.397 1.00 17.95 79 LYS A C 1
ATOM 1362 O O . LYS A 1 79 ? -21.985 95.029 16.314 1.00 21.53 79 LYS A O 1
ATOM 1381 N N . LYS A 1 80 ? -23.099 93.523 17.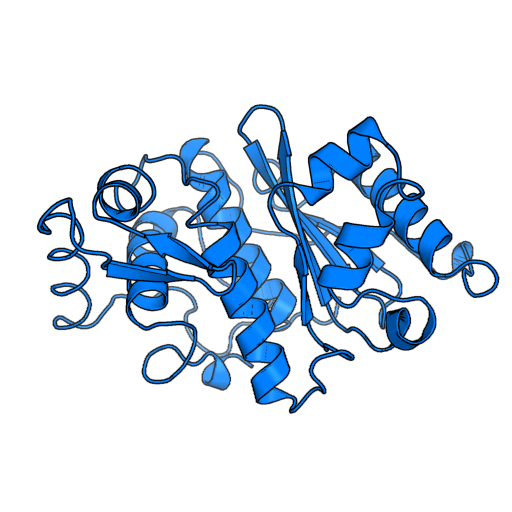558 1.00 18.53 80 LYS A N 1
ATOM 1382 C CA . LYS A 1 80 ? -22.559 93.992 18.827 1.00 21.19 80 LYS A CA 1
ATOM 1383 C C . LYS A 1 80 ? -21.207 93.379 19.172 1.00 22.19 80 LYS A C 1
ATOM 1384 O O . LYS A 1 80 ? -20.614 93.764 20.187 1.00 25.49 80 LYS A O 1
ATOM 1403 N N . GLY A 1 81 ? -20.701 92.459 18.355 1.00 20.77 81 GLY A N 1
ATOM 1404 C CA . GLY A 1 81 ? -19.449 91.781 18.657 1.00 21.17 81 GLY A CA 1
ATOM 1405 C C . GLY A 1 81 ? -19.482 91.008 19.957 1.00 21.51 81 GLY A C 1
ATOM 1406 O O . GLY A 1 81 ? -18.481 90.966 20.684 1.00 23.58 81 GLY A O 1
ATOM 1410 N N . ALA A 1 82 ? -20.612 90.389 20.266 1.00 19.16 82 ALA A N 1
ATOM 1411 C CA . ALA A 1 82 ? -20.756 89.705 21.540 1.00 19.45 82 ALA A CA 1
ATOM 1412 C C . ALA A 1 82 ? -19.933 88.420 21.545 1.00 19.94 82 ALA A C 1
ATOM 1413 O O . ALA A 1 82 ? -19.840 87.740 20.518 1.00 20.79 82 ALA A O 1
ATOM 1420 N N . PRO A 1 83 ? -19.345 88.047 22.684 1.00 21.46 83 PRO A N 1
ATOM 1421 C CA . PRO A 1 83 ? -18.724 86.720 22.788 1.00 23.54 83 PRO A CA 1
ATOM 1422 C C . PRO A 1 83 ? -19.757 85.614 22.618 1.00 24.54 83 PRO A C 1
ATOM 1423 O O . PRO A 1 83 ? -20.935 85.775 22.945 1.00 21.37 83 PRO A O 1
ATOM 1434 N N . ASN A 1 84 ? -19.294 84.466 22.120 1.00 29.27 84 ASN A N 1
ATOM 1435 C CA . ASN A 1 84 ? -20.211 83.375 21.803 1.00 34.01 84 ASN A CA 1
ATOM 1436 C C . ASN A 1 84 ? -21.036 82.964 23.015 1.00 29.62 84 ASN A C 1
ATOM 1437 O O . ASN A 1 84 ? -22.236 82.694 22.896 1.00 29.89 84 ASN A O 1
ATOM 1448 N N . GLN A 1 85 ? -20.419 82.918 24.190 1.00 26.91 85 GLN A N 1
ATOM 1449 C CA . GLN A 1 85 ? -21.113 82.485 25.394 1.00 25.67 85 GLN A CA 1
ATOM 1450 C C . GLN A 1 85 ? -21.672 83.645 26.204 1.00 21.42 85 GLN A C 1
ATOM 1451 O O . GLN A 1 85 ? -22.219 83.418 27.286 1.00 22.51 85 GLN A O 1
ATOM 1465 N N . GLU A 1 86 ? -21.577 84.872 25.693 1.00 18.65 86 GLU A N 1
ATOM 1466 C CA . GLU A 1 86 ? -22.151 86.054 26.338 1.00 16.53 86 GLU A CA 1
ATOM 1467 C C . GLU A 1 86 ? -22.971 86.817 25.307 1.00 15.01 86 GLU A C 1
ATOM 1468 O O . GLU A 1 86 ? -22.638 87.949 24.930 1.00 15.09 86 GLU A O 1
ATOM 1480 N N . PRO A 1 87 ? -24.055 86.220 24.824 1.00 13.85 87 PRO A N 1
ATOM 1481 C CA . PRO A 1 87 ? -24.857 86.885 23.798 1.00 12.37 87 PRO A CA 1
ATOM 1482 C C . PRO A 1 87 ? -25.554 88.127 24.320 1.00 11.56 87 PRO A C 1
ATOM 1483 O O . PRO A 1 87 ? -25.895 88.235 25.501 1.00 13.02 87 PRO A O 1
ATOM 1494 N N . LYS A 1 88 ? -25.804 89.053 23.396 1.00 11.49 88 LYS A N 1
ATOM 1495 C CA . LYS A 1 88 ? -26.719 90.154 23.667 1.00 11.28 88 LYS A CA 1
ATOM 1496 C C . LYS A 1 88 ? -28.155 89.818 23.290 1.00 10.85 88 LYS A C 1
ATOM 1497 O O . LYS A 1 88 ? -29.089 90.369 23.885 1.00 10.50 88 LYS A O 1
ATOM 1516 N N . CYS A 1 89 ? -28.354 88.915 22.334 1.00 9.91 89 CYS A N 1
ATOM 1517 C CA . CYS A 1 89 ? -29.675 88.410 21.990 1.00 9.47 89 CYS A CA 1
ATOM 1518 C C . CYS A 1 89 ? -29.563 86.902 21.870 1.00 9.17 89 CYS A C 1
ATOM 1519 O O . CYS A 1 89 ? -28.648 86.399 21.211 1.00 10.41 89 CYS A O 1
ATOM 1527 N N . THR A 1 90 ? -30.461 86.179 22.523 1.00 9.22 90 THR A N 1
ATOM 1528 C CA . THR A 1 90 ? -30.430 84.731 22.421 1.00 9.85 90 THR A CA 1
ATOM 1529 C C . THR A 1 90 ? -31.841 84.201 22.228 1.00 9.91 90 THR A C 1
ATOM 1530 O O . THR A 1 90 ? -32.832 84.857 22.550 1.00 11.50 90 THR A O 1
ATOM 1541 N N . ALA A 1 91 ? -31.915 83.001 21.666 1.00 11.42 91 ALA A N 1
ATOM 1542 C CA . ALA A 1 91 ? -33.183 82.418 21.277 1.00 11.70 91 ALA A CA 1
ATOM 1543 C C . ALA A 1 91 ? -33.216 80.962 21.698 1.00 11.21 91 ALA A C 1
ATOM 1544 O O . ALA A 1 91 ? -32.181 80.295 21.787 1.00 12.59 91 ALA A O 1
ATOM 1551 N N . PHE A 1 92 ? -34.426 80.474 21.919 1.00 9.97 92 PHE A N 1
ATOM 1552 C CA . PHE A 1 92 ? -34.665 79.090 22.277 1.00 9.95 92 PHE A CA 1
ATOM 1553 C C . PHE A 1 92 ? -35.353 78.354 21.138 1.00 10.16 92 PHE A C 1
ATOM 1554 O O . PHE A 1 92 ? -35.982 78.952 20.257 1.00 10.69 92 PHE A O 1
ATOM 1571 N N . THR A 1 93 ? -35.200 77.032 21.165 1.00 10.64 93 THR A N 1
ATOM 1572 C CA . THR A 1 93 ? -35.833 76.171 20.188 1.00 10.45 93 THR A CA 1
ATOM 1573 C C . THR A 1 93 ? -37.271 75.865 20.600 1.00 11.44 93 THR A C 1
ATOM 1574 O O . THR A 1 93 ? -37.748 76.261 21.669 1.00 11.61 93 THR A O 1
ATOM 1585 N N . SER A 1 94 ? -37.955 75.105 19.743 1.00 12.05 94 SER A N 1
ATOM 1586 C CA . SER A 1 94 ? -39.326 74.694 20.008 1.00 12.35 94 SER A CA 1
ATOM 1587 C C . SER A 1 94 ? -39.426 73.700 21.155 1.00 12.02 94 SER A C 1
ATOM 1588 O O . SER A 1 94 ? -40.538 73.413 21.611 1.00 14.23 94 SER A O 1
ATOM 1596 N N . PHE A 1 95 ? -38.303 73.168 21.627 1.00 11.41 95 PHE A N 1
ATOM 1597 C CA . PHE A 1 95 ? -38.327 72.236 22.742 1.00 10.71 95 PHE A CA 1
ATOM 1598 C C . PHE A 1 95 ? -38.365 72.938 24.086 1.00 9.46 95 PHE A C 1
ATOM 1599 O O . PHE A 1 95 ? -38.676 72.294 25.092 1.00 10.31 95 PHE A O 1
ATOM 1616 N N . PHE A 1 96 ? -38.083 74.239 24.138 1.00 9.21 96 PHE A N 1
ATOM 1617 C CA . PHE A 1 96 ? -37.937 74.877 25.438 1.00 9.32 96 PHE A CA 1
ATOM 1618 C C . PHE A 1 96 ? -39.275 75.013 26.155 1.00 9.59 96 PHE A C 1
ATOM 1619 O O . PHE A 1 96 ? -39.416 74.590 27.306 1.00 9.89 96 PHE A O 1
ATOM 1636 N N . TRP A 1 97 ? -40.267 75.612 25.509 1.00 10.28 97 TRP A N 1
ATOM 1637 C CA . TRP A 1 97 ? -41.537 75.823 26.201 1.00 11.10 97 TRP A CA 1
ATOM 1638 C C . TRP A 1 97 ? -42.149 74.514 26.681 1.00 10.14 97 TRP A C 1
ATOM 1639 O O . TRP A 1 97 ? -42.585 74.452 27.843 1.00 11.18 97 TRP A O 1
ATOM 1660 N N . PRO A 1 98 ? -42.215 73.450 25.879 1.00 10.14 98 PRO A N 1
ATOM 1661 C CA . PRO A 1 98 ? -42.728 72.179 26.420 1.00 11.58 98 PRO A CA 1
ATOM 1662 C C . PRO A 1 98 ? -41.925 71.668 27.605 1.00 10.94 98 PRO A C 1
ATOM 1663 O O . PRO A 1 98 ? -42.506 71.121 28.551 1.00 12.07 98 PRO A O 1
ATOM 1674 N N . ARG A 1 99 ? -40.601 71.836 27.582 1.00 9.76 99 ARG A N 1
ATOM 1675 C CA . ARG A 1 99 ? -39.781 71.422 28.715 1.00 10.16 99 ARG A CA 1
ATOM 1676 C C . ARG A 1 99 ? -40.116 72.240 29.954 1.00 11.03 99 ARG A C 1
ATOM 1677 O O . ARG A 1 99 ? -40.204 71.702 31.065 1.00 11.45 99 ARG A O 1
ATOM 1698 N N . LEU A 1 100 ? -40.308 73.547 29.782 1.00 11.97 100 LEU A N 1
ATOM 1699 C CA . LEU A 1 100 ? -40.652 74.401 30.912 1.00 12.85 100 LEU A CA 1
ATOM 1700 C C . LEU A 1 100 ? -42.010 74.019 31.495 1.00 13.30 100 LEU A C 1
ATOM 1701 O O . LEU A 1 100 ? -42.174 73.964 32.721 1.00 15.46 100 LEU A O 1
ATOM 1717 N N . LEU A 1 101 ? -42.990 73.731 30.631 1.00 13.21 101 LEU A N 1
ATOM 1718 C CA . LEU A 1 101 ? -44.307 73.326 31.111 1.00 14.32 101 LEU A CA 1
ATOM 1719 C C . LEU A 1 101 ? -44.240 71.993 31.849 1.00 14.25 101 LEU A C 1
ATOM 1720 O O . LEU A 1 101 ? -44.891 71.814 32.884 1.00 18.74 101 LEU A O 1
ATOM 1736 N N . SER A 1 102 ? -43.470 71.041 31.330 1.00 12.56 102 SER A N 1
ATOM 1737 C CA . SER A 1 102 ? -43.508 69.687 31.868 1.00 12.52 102 SER A CA 1
ATOM 1738 C C . SER A 1 102 ? -42.550 69.478 33.030 1.00 12.42 102 SER A C 1
ATOM 1739 O O . SER A 1 102 ? -42.860 68.703 33.939 1.00 13.26 102 SER A O 1
ATOM 1747 N N . HIS A 1 103 ? -41.400 70.154 33.029 1.00 13.26 103 HIS A N 1
ATOM 1748 C CA . HIS A 1 103 ? -40.391 69.980 34.059 1.00 14.88 103 HIS A CA 1
ATOM 1749 C C . HIS A 1 103 ? -40.241 71.167 35.000 1.00 17.55 103 HIS A C 1
ATOM 1750 O O . HIS A 1 103 ? -39.644 71.011 36.068 1.00 20.54 103 HIS A O 1
ATOM 1764 N N . GLY A 1 104 ? -40.712 72.349 34.621 1.00 19.67 104 GLY A N 1
ATOM 1765 C CA . GLY A 1 104 ? -40.337 73.560 35.315 1.00 21.90 104 GLY A CA 1
ATOM 1766 C C . GLY A 1 104 ? -38.890 73.952 35.045 1.00 22.68 104 GLY A C 1
ATOM 1767 O O . GLY A 1 104 ? -38.136 73.214 34.403 1.00 22.14 104 GLY A O 1
ATOM 1771 N N . PRO A 1 105 ? -38.463 75.109 35.566 1.00 23.90 105 PRO A N 1
ATOM 1772 C CA . PRO A 1 105 ? -37.119 75.613 35.226 1.00 22.86 105 PRO A CA 1
ATOM 1773 C C . PRO A 1 105 ? -35.991 74.713 35.698 1.00 22.56 105 PRO A C 1
ATOM 1774 O O . PRO A 1 105 ? -34.941 74.646 35.046 1.00 22.39 105 PRO A O 1
ATOM 1785 N N . GLY A 1 106 ? -36.171 74.016 36.821 1.00 21.45 106 GLY A N 1
ATOM 1786 C CA . GLY A 1 106 ? -35.124 73.148 37.321 1.00 22.00 106 GLY A CA 1
ATOM 1787 C C . GLY A 1 106 ? -34.803 71.968 36.431 1.00 23.73 106 GLY A C 1
ATOM 1788 O O . GLY A 1 106 ? -33.763 71.331 36.617 1.00 27.02 106 GLY A O 1
ATOM 1792 N N . GLY A 1 107 ? -35.674 71.650 35.478 1.00 21.82 107 GLY A N 1
ATOM 1793 C CA . GLY A 1 107 ? -35.384 70.631 34.496 1.00 22.71 107 GLY A CA 1
ATOM 1794 C C . GLY A 1 107 ? -34.922 71.182 33.168 1.00 23.86 107 GLY A C 1
ATOM 1795 O O . GLY A 1 107 ? -34.769 70.410 32.214 1.00 24.79 107 GLY A O 1
ATOM 1799 N N . CYS A 1 108 ? -34.668 72.489 33.081 1.00 23.62 108 CYS A N 1
ATOM 1800 C CA . CYS A 1 108 ? -34.334 73.149 31.825 1.00 22.86 108 CYS A CA 1
ATOM 1801 C C . CYS A 1 108 ? -32.857 73.519 31.724 1.00 20.56 108 CYS A C 1
ATOM 1802 O O . CYS A 1 108 ? -32.483 74.321 30.864 1.00 20.21 108 CYS A O 1
ATOM 1810 N N . GLY A 1 109 ? -32.007 72.950 32.577 1.00 22.87 109 GLY A N 1
ATOM 1811 C CA . GLY A 1 109 ? -30.634 73.421 32.655 1.00 22.31 109 GLY A CA 1
ATOM 1812 C C . GLY A 1 109 ? -29.869 73.261 31.356 1.00 22.25 109 GLY A C 1
ATOM 1813 O O . GLY A 1 109 ? -29.141 74.166 30.940 1.00 22.36 109 GLY A O 1
ATOM 1817 N N . ARG A 1 110 ? -30.003 72.102 30.709 1.00 20.33 110 ARG A N 1
ATOM 1818 C CA . ARG A 1 110 ? -29.281 71.870 29.463 1.00 19.24 110 ARG A CA 1
ATOM 1819 C C . ARG A 1 110 ? -29.711 72.869 28.398 1.00 18.15 110 ARG A C 1
ATOM 1820 O O . ARG A 1 110 ? -28.868 73.426 27.685 1.00 17.94 110 ARG A O 1
ATOM 1832 N N . LEU A 1 111 ? -31.018 73.125 28.286 1.00 16.45 111 LEU A N 1
ATOM 1833 C CA . LEU A 1 111 ? -31.493 74.060 27.272 1.00 13.19 111 LEU A CA 1
ATOM 1834 C C . LEU A 1 111 ? -31.053 75.487 27.587 1.00 12.78 111 LEU A C 1
ATOM 1835 O O . LEU A 1 111 ? -30.670 76.232 26.681 1.00 11.81 111 LEU A O 1
ATOM 1851 N N . LEU A 1 112 ? -31.082 75.881 28.864 1.00 12.81 112 LEU A N 1
ATOM 1852 C CA . LEU A 1 112 ? -30.581 77.199 29.251 1.00 13.03 112 LEU A CA 1
ATOM 1853 C C . LEU A 1 112 ? -29.108 77.347 28.896 1.00 12.13 112 LEU A C 1
ATOM 1854 O O . LEU A 1 112 ? -28.695 78.360 28.324 1.00 12.66 112 LEU A O 1
ATOM 1870 N N . ARG A 1 113 ? -28.300 76.336 29.215 1.00 14.98 113 ARG A N 1
ATOM 1871 C CA . ARG A 1 113 ? -26.874 76.407 28.912 1.00 16.14 113 ARG A CA 1
ATOM 1872 C C . ARG A 1 113 ? -26.624 76.470 27.410 1.00 16.59 113 ARG A C 1
ATOM 1873 O O . ARG A 1 113 ? -25.738 77.205 26.955 1.00 14.93 113 ARG A O 1
ATOM 1894 N N . ARG A 1 114 ? -27.402 75.725 26.618 1.00 14.65 114 ARG A N 1
ATOM 1895 C CA . ARG A 1 114 ? -27.213 75.740 25.170 1.00 14.70 114 ARG A CA 1
ATOM 1896 C C . ARG A 1 114 ? -27.562 77.096 24.575 1.00 14.02 114 ARG A C 1
ATOM 1897 O O . ARG A 1 114 ? -26.998 77.486 23.545 1.00 17.02 114 ARG A O 1
ATOM 1918 N N . ALA A 1 115 ? -28.483 77.823 25.203 1.00 12.68 115 ALA A N 1
ATOM 1919 C CA . ALA A 1 115 ? -28.821 79.186 24.815 1.00 12.45 115 ALA A CA 1
ATOM 1920 C C . ALA A 1 115 ? -27.905 80.226 25.451 1.00 11.64 115 ALA A C 1
ATOM 1921 O O . ALA A 1 115 ? -28.109 81.426 25.238 1.00 11.80 115 ALA A O 1
ATOM 1928 N N . ASN A 1 116 ? -26.910 79.792 26.224 1.00 11.95 116 ASN A N 1
ATOM 1929 C CA . ASN A 1 116 ? -25.971 80.698 26.885 1.00 12.86 116 ASN A CA 1
ATOM 1930 C C . ASN A 1 116 ? -26.683 81.651 27.837 1.00 13.04 116 ASN A C 1
ATOM 1931 O O . ASN A 1 116 ? -26.326 82.824 27.960 1.00 14.01 116 ASN A O 1
ATOM 1942 N N . VAL A 1 117 ? -27.677 81.121 28.540 1.00 12.19 117 VAL A N 1
ATOM 1943 C CA . VAL A 1 117 ? -28.408 81.843 29.571 1.00 12.81 117 VAL A CA 1
ATOM 1944 C C . VAL A 1 117 ? -27.956 81.265 30.906 1.00 13.81 117 VAL A C 1
ATOM 1945 O O . VAL A 1 117 ? -28.433 80.208 31.337 1.00 15.88 117 VAL A O 1
ATOM 1958 N N . ARG A 1 118 ? -27.028 81.957 31.560 1.00 12.58 118 ARG A N 1
ATOM 1959 C CA . ARG A 1 118 ? -26.477 81.534 32.837 1.00 12.37 118 ARG A CA 1
ATOM 1960 C C . ARG A 1 118 ? -26.593 82.673 33.839 1.00 12.14 118 ARG A C 1
ATOM 1961 O O . ARG A 1 118 ? -26.742 83.839 33.472 1.00 13.54 118 ARG A O 1
ATOM 1982 N N . LYS A 1 119 ? -26.535 82.324 35.123 1.00 13.16 119 LYS A N 1
ATOM 1983 C CA . LYS A 1 119 ? -26.629 83.344 36.161 1.00 12.67 119 LYS A CA 1
ATOM 1984 C C . LYS A 1 119 ? -25.605 84.452 35.946 1.00 13.46 119 LYS A C 1
ATOM 1985 O O . LYS A 1 119 ? -25.927 85.639 36.070 1.00 14.03 119 LYS A O 1
ATOM 2004 N N . ALA A 1 120 ? -24.362 84.089 35.621 1.00 14.36 120 ALA A N 1
ATOM 2005 C CA . ALA A 1 120 ? -23.293 85.082 35.568 1.00 15.13 120 ALA A CA 1
ATOM 2006 C C . ALA A 1 120 ? -23.515 86.138 34.491 1.00 14.20 120 ALA A C 1
ATOM 2007 O O . ALA A 1 120 ? -23.125 87.296 34.678 1.00 17.52 120 ALA A O 1
ATOM 2014 N N . ASN A 1 121 ? -24.112 85.774 33.358 1.00 12.19 121 ASN A N 1
ATOM 2015 C CA . ASN A 1 121 ? -24.273 86.715 32.258 1.00 12.43 121 ASN A CA 1
ATOM 2016 C C . ASN A 1 121 ? -25.716 87.147 32.034 1.00 11.69 121 ASN A C 1
ATOM 2017 O O . ASN A 1 121 ? -25.974 87.940 31.124 1.00 12.51 121 ASN A O 1
ATOM 2028 N N . PHE A 1 122 ? -26.656 86.666 32.852 1.00 12.59 122 PHE A N 1
ATOM 2029 C CA . PHE A 1 122 ? -28.074 86.891 32.585 1.00 10.54 122 PHE A CA 1
ATOM 2030 C C . PHE A 1 122 ? -28.399 88.369 32.388 1.00 11.39 122 PHE A C 1
ATOM 2031 O O . PHE A 1 122 ? -29.035 88.749 31.399 1.00 11.38 122 PHE A O 1
ATOM 2048 N N . LEU A 1 123 ? -27.993 89.218 33.331 1.00 11.33 123 LEU A N 1
ATOM 2049 C CA . LEU A 1 123 ? -28.318 90.638 33.238 1.00 11.78 123 LEU A CA 1
ATOM 2050 C C . LEU A 1 123 ? -27.570 91.349 32.117 1.00 12.77 123 LEU A C 1
ATOM 2051 O O . LEU A 1 123 ? -27.945 92.472 31.768 1.00 15.35 123 LEU A O 1
ATOM 2067 N N . ASP A 1 124 ? -26.536 90.727 31.548 1.00 12.33 124 ASP A N 1
ATOM 2068 C CA . ASP A 1 124 ? -25.814 91.280 30.409 1.00 12.42 124 ASP A CA 1
ATOM 2069 C C . ASP A 1 124 ? -26.529 91.014 29.091 1.00 12.71 124 ASP A C 1
ATOM 2070 O O . ASP A 1 124 ? -26.205 91.648 28.085 1.00 13.67 124 ASP A O 1
ATOM 2079 N N . ILE A 1 125 ? -27.485 90.098 29.064 1.00 10.92 125 ILE A N 1
ATOM 2080 C CA . ILE A 1 125 ? -28.266 89.848 27.859 1.00 10.60 125 ILE A CA 1
ATOM 2081 C C . ILE A 1 125 ? -29.273 90.978 27.692 1.00 9.95 125 ILE A C 1
ATOM 2082 O O . ILE A 1 125 ? -29.906 91.401 28.666 1.00 12.38 125 ILE A O 1
ATOM 2098 N N . ASP A 1 126 ? -29.450 91.456 26.455 1.00 10.04 126 ASP A N 1
ATOM 2099 C CA . ASP A 1 126 ? -30.494 92.435 26.172 1.00 10.18 126 ASP A CA 1
ATOM 2100 C C . ASP A 1 126 ? -31.852 91.795 25.883 1.00 9.73 126 ASP A C 1
ATOM 2101 O O . ASP A 1 126 ? -32.883 92.310 26.330 1.00 10.31 126 ASP A O 1
ATOM 2110 N N . THR A 1 127 ? -31.880 90.697 25.126 1.00 9.84 127 THR A N 1
ATOM 2111 C CA . THR A 1 127 ? -33.128 90.137 24.627 1.00 9.04 127 THR A CA 1
ATOM 2112 C C . THR A 1 127 ? -33.051 88.623 24.621 1.00 9.34 127 THR A C 1
ATOM 2113 O O . THR A 1 127 ? -32.122 88.053 24.043 1.00 10.23 127 THR A O 1
ATOM 2124 N N . ILE A 1 128 ? -34.042 87.984 25.240 1.00 9.05 128 ILE A N 1
ATOM 2125 C CA . ILE A 1 128 ? -34.222 86.537 25.198 1.00 9.07 128 ILE A CA 1
ATOM 2126 C C . ILE A 1 128 ? -35.532 86.266 24.468 1.00 8.85 128 ILE A C 1
ATOM 2127 O O . ILE A 1 128 ? -36.599 86.706 24.914 1.00 10.28 128 ILE A O 1
ATOM 2143 N N . LEU A 1 129 ? -35.451 85.543 23.353 1.00 9.06 129 LEU A N 1
ATOM 2144 C CA . LEU A 1 129 ? -36.601 85.245 22.507 1.00 9.80 129 LEU A CA 1
ATOM 2145 C C . LEU A 1 129 ? -37.038 83.801 22.736 1.00 9.02 129 LEU A C 1
ATOM 2146 O O . LEU A 1 129 ? -36.259 82.870 22.505 1.00 9.76 129 LEU A O 1
ATOM 2162 N N . ILE A 1 130 ? -38.273 83.617 23.185 1.00 9.99 130 ILE A N 1
ATOM 2163 C CA . ILE A 1 130 ? -38.816 82.303 23.504 1.00 9.69 130 ILE A CA 1
ATOM 2164 C C . ILE A 1 130 ? -40.063 82.083 22.659 1.00 9.64 130 ILE A C 1
ATOM 2165 O O . ILE A 1 130 ? -41.129 82.630 22.947 1.00 9.58 130 ILE A O 1
ATOM 2181 N N . PRO A 1 131 ? -39.962 81.302 21.582 1.00 10.10 131 PRO A N 1
ATOM 2182 C CA . PRO A 1 131 ? -41.157 80.987 20.788 1.00 9.99 131 PRO A CA 1
ATOM 2183 C C . PRO A 1 131 ? -42.027 79.981 21.526 1.00 10.21 131 PRO A C 1
ATOM 2184 O O . PRO A 1 131 ? -41.536 78.971 22.034 1.00 13.77 131 PRO A O 1
ATOM 2195 N N . ILE A 1 132 ? -43.327 80.260 21.572 1.00 9.52 132 ILE A N 1
ATOM 2196 C CA . ILE A 1 132 ? -44.286 79.465 22.327 1.00 10.20 132 ILE A CA 1
ATOM 2197 C C . ILE A 1 132 ? -45.355 78.971 21.368 1.00 9.96 132 ILE A C 1
ATOM 2198 O O . ILE A 1 132 ? -45.973 79.772 20.659 1.00 11.79 132 ILE A O 1
ATOM 2214 N N . CYS A 1 133 ? -45.591 77.665 21.360 1.00 10.39 133 CYS A N 1
ATOM 2215 C CA . CYS A 1 133 ? -46.670 77.092 20.568 1.00 11.18 133 CYS A CA 1
ATOM 2216 C C . CYS A 1 133 ? -47.603 76.320 21.491 1.00 11.76 133 CYS A C 1
ATOM 2217 O O . CYS A 1 133 ? -47.202 75.313 22.082 1.00 13.79 133 CYS A O 1
ATOM 2225 N N . GLU A 1 134 ? -48.840 76.795 21.618 1.00 11.49 134 GLU A N 1
ATOM 2226 C CA . GLU A 1 134 ? -49.877 76.102 22.371 1.00 11.06 134 GLU A CA 1
ATOM 2227 C C . GLU A 1 134 ? -51.125 76.006 21.509 1.00 11.79 134 GLU A C 1
ATOM 2228 O O . GLU A 1 134 ? -51.575 77.011 20.949 1.00 12.48 134 GLU A O 1
ATOM 2240 N N . SER A 1 135 ? -51.683 74.802 21.413 1.00 12.60 135 SER A N 1
ATOM 2241 C CA . SER A 1 135 ? -52.861 74.572 20.581 1.00 13.26 135 SER A CA 1
ATOM 2242 C C . SER A 1 135 ? -52.642 75.094 19.164 1.00 13.30 135 SER A C 1
ATOM 2243 O O . SER A 1 135 ? -53.530 75.704 18.565 1.00 15.77 135 SER A O 1
ATOM 2251 N N . SER A 1 136 ? -51.437 74.852 18.634 1.00 13.22 136 SER A N 1
ATOM 2252 C CA . SER A 1 136 ? -51.022 75.228 17.284 1.00 15.33 136 SER A CA 1
ATOM 2253 C C . SER A 1 136 ? -50.791 76.722 17.093 1.00 13.64 136 SER A C 1
ATOM 2254 O O . SER A 1 136 ? -50.346 77.149 16.024 1.00 16.84 136 SER A O 1
ATOM 2262 N N . HIS A 1 137 ? -51.089 77.526 18.108 1.00 11.62 137 HIS A N 1
ATOM 2263 C CA . HIS A 1 137 ? -50.964 78.974 18.011 1.00 11.45 137 HIS A CA 1
ATOM 2264 C C . HIS A 1 137 ? -49.587 79.402 18.507 1.00 10.37 137 HIS A C 1
ATOM 2265 O O . HIS A 1 137 ? -49.223 79.138 19.659 1.00 11.25 137 HIS A O 1
ATOM 2279 N N . TRP A 1 138 ? -48.838 80.078 17.638 1.00 9.77 138 TRP A N 1
ATOM 2280 C CA . TRP A 1 138 ? -47.516 80.586 17.963 1.00 9.14 138 TRP A CA 1
ATOM 2281 C C . TRP A 1 138 ? -47.614 82.003 18.502 1.00 10.27 138 TRP A C 1
ATOM 2282 O O . TRP A 1 138 ? -48.273 82.859 17.900 1.00 10.69 138 TRP A O 1
ATOM 2303 N N . THR A 1 139 ? -46.914 82.240 19.611 1.00 9.79 139 THR A N 1
ATOM 2304 C CA . THR A 1 139 ? -46.728 83.548 20.216 1.00 9.02 139 THR A CA 1
ATOM 2305 C C . THR A 1 139 ? -45.260 83.662 20.614 1.00 8.54 139 THR A C 1
ATOM 2306 O O . THR A 1 139 ? -44.482 82.713 20.473 1.00 8.63 139 THR A O 1
ATOM 2317 N N . LEU A 1 140 ? -44.883 84.834 21.122 1.00 9.23 140 LEU A N 1
ATOM 2318 C CA . LEU A 1 140 ? -43.493 85.148 21.425 1.00 9.42 140 LEU A CA 1
ATOM 2319 C C . LEU A 1 140 ? -43.392 85.669 22.848 1.00 8.79 140 LEU A C 1
ATOM 2320 O O . LEU A 1 140 ? -43.992 86.696 23.177 1.00 11.59 140 LEU A O 1
ATOM 2336 N N . ALA A 1 141 ? -42.615 84.987 23.679 1.00 8.87 141 ALA A N 1
ATOM 2337 C CA . ALA A 1 141 ? -42.214 85.544 24.961 1.00 9.48 141 ALA A CA 1
ATOM 2338 C C . ALA A 1 141 ? -40.869 86.234 24.778 1.00 9.63 141 ALA A C 1
ATOM 2339 O O . ALA A 1 141 ? -40.003 85.751 24.043 1.00 9.76 141 ALA A O 1
ATOM 2346 N N . VAL A 1 142 ? -40.708 87.373 25.440 1.00 10.14 142 VAL A N 1
ATOM 2347 C CA . VAL A 1 142 ? -39.487 88.162 25.354 1.00 9.43 142 VAL A CA 1
ATOM 2348 C C . VAL A 1 142 ? -39.105 88.562 26.768 1.00 9.55 142 VAL A C 1
ATOM 2349 O O . VAL A 1 142 ? -39.883 89.225 27.463 1.00 11.89 142 VAL A O 1
ATOM 2362 N N . ILE A 1 143 ? -37.924 88.158 27.197 1.00 9.26 143 ILE A N 1
ATOM 2363 C CA . ILE A 1 143 ? -37.354 88.636 28.446 1.00 9.51 143 ILE A CA 1
ATOM 2364 C C . ILE A 1 143 ? -36.283 89.653 28.085 1.00 9.30 143 ILE A C 1
ATOM 2365 O O . ILE A 1 143 ? -35.467 89.416 27.183 1.00 9.77 143 ILE A O 1
ATOM 2381 N N . ARG A 1 144 ? -36.302 90.797 28.762 1.00 9.93 144 ARG A N 1
ATOM 2382 C CA . ARG A 1 144 ? -35.338 91.872 28.526 1.00 9.81 144 ARG A CA 1
ATOM 2383 C C . ARG A 1 144 ? -34.599 92.098 29.837 1.00 10.63 144 ARG A C 1
ATOM 2384 O O . ARG A 1 144 ? -35.020 92.918 30.669 1.00 10.31 144 ARG A O 1
ATOM 2405 N N . PRO A 1 145 ? -33.503 91.371 30.078 1.00 9.73 145 PRO A N 1
ATOM 2406 C CA . PRO A 1 145 ? -32.888 91.413 31.416 1.00 9.13 145 PRO A CA 1
ATOM 2407 C C . PRO A 1 145 ? -32.370 92.776 31.833 1.00 9.69 145 PRO A C 1
ATOM 2408 O O . PRO A 1 145 ? -32.470 93.122 33.015 1.00 10.82 145 PRO A O 1
ATOM 2419 N N . GLY A 1 146 ? -31.798 93.556 30.915 1.00 10.80 146 GLY A N 1
ATOM 2420 C CA . GLY A 1 146 ? -31.328 94.882 31.282 1.00 11.89 146 GLY A CA 1
ATOM 2421 C C . GLY A 1 146 ? -32.450 95.794 31.729 1.00 10.87 146 GLY A C 1
ATOM 2422 O O . GLY A 1 146 ? -32.231 96.720 32.517 1.00 11.75 146 GLY A O 1
ATOM 2426 N N A ARG A 1 147 ? -33.661 95.558 31.230 0.79 10.91 147 ARG A N 1
ATOM 2427 N N B ARG A 1 147 ? -33.655 95.553 31.238 0.21 10.99 147 ARG A N 1
ATOM 2428 C CA A ARG A 1 147 ? -34.831 96.333 31.614 0.79 11.88 147 ARG A CA 1
ATOM 2429 C CA B ARG A 1 147 ? -34.821 96.337 31.610 0.21 11.96 147 ARG A CA 1
ATOM 2430 C C A ARG A 1 147 ? -35.596 95.713 32.768 0.79 10.79 147 ARG A C 1
ATOM 2431 C C B ARG A 1 147 ? -35.614 95.702 32.740 0.21 10.99 147 ARG A C 1
ATOM 2432 O O A ARG A 1 147 ? -36.513 96.350 33.298 0.79 11.70 147 ARG A O 1
ATOM 2433 O O B ARG A 1 147 ? -36.567 96.313 33.232 0.21 11.59 147 ARG A O 1
ATOM 2474 N N . ARG A 1 148 ? -35.231 94.498 33.167 1.00 10.89 148 ARG A N 1
ATOM 2475 C CA . ARG A 1 148 ? -35.929 93.764 34.216 1.00 10.23 148 ARG A CA 1
ATOM 2476 C C . ARG A 1 148 ? -37.403 93.582 33.854 1.00 10.39 148 ARG A C 1
ATOM 2477 O O . ARG A 1 148 ? -38.293 93.771 34.683 1.00 11.10 148 ARG A O 1
ATOM 2498 N N . THR A 1 149 ? -37.663 93.188 32.607 1.00 9.87 149 THR A N 1
ATOM 2499 C CA . THR A 1 149 ? -39.034 92.953 32.183 1.00 9.41 149 THR A CA 1
ATOM 2500 C C . THR A 1 149 ? -39.199 91.584 31.542 1.00 9.08 149 THR A C 1
ATOM 2501 O O . THR A 1 149 ? -38.265 91.019 30.962 1.00 9.68 149 THR A O 1
ATOM 2512 N N . VAL A 1 150 ? -40.419 91.071 31.652 1.00 9.32 150 VAL A N 1
ATOM 2513 C CA . VAL A 1 150 ? -40.868 89.935 30.865 1.00 9.48 150 VAL A CA 1
ATOM 2514 C C . VAL A 1 150 ? -42.099 90.372 30.086 1.00 10.09 150 VAL A C 1
ATOM 2515 O O . VAL A 1 150 ? -42.883 91.209 30.548 1.00 11.35 150 VAL A O 1
ATOM 2528 N N . SER A 1 151 ? -42.276 89.781 28.907 1.00 10.31 151 SER A N 1
ATOM 2529 C CA . SER A 1 151 ? -43.401 90.112 28.052 1.00 10.35 151 SER A CA 1
ATOM 2530 C C . SER A 1 151 ? -43.851 88.873 27.295 1.00 10.08 151 SER A C 1
ATOM 2531 O O . SER A 1 151 ? -43.060 87.968 27.015 1.00 10.09 151 SER A O 1
ATOM 2539 N N . HIS A 1 152 ? -45.129 88.863 26.945 1.00 10.22 152 HIS A N 1
ATOM 2540 C CA . HIS A 1 152 ? -45.705 87.840 26.086 1.00 10.02 152 HIS A CA 1
ATOM 2541 C C . HIS A 1 152 ? -46.487 88.562 25.003 1.00 9.97 152 HIS A C 1
ATOM 2542 O O . HIS A 1 152 ? -47.453 89.271 25.305 1.00 11.84 152 HIS A O 1
ATOM 2556 N N . LEU A 1 153 ? -46.063 88.396 23.749 1.00 9.88 153 LEU A N 1
ATOM 2557 C CA . LEU A 1 153 ? -46.687 89.070 22.615 1.00 10.33 153 LEU A CA 1
ATOM 2558 C C . LEU A 1 153 ? -47.549 88.053 21.878 1.00 9.79 153 LEU A C 1
ATOM 2559 O O . LEU A 1 153 ? -47.030 87.131 21.238 1.00 10.55 153 LEU A O 1
ATOM 2575 N N . ASP A 1 154 ? -48.861 88.216 21.988 1.00 11.33 154 ASP A N 1
ATOM 2576 C CA . ASP A 1 154 ? -49.833 87.353 21.330 1.00 11.63 154 ASP A CA 1
ATOM 2577 C C . ASP A 1 154 ? -50.574 88.208 20.311 1.00 11.03 154 ASP A C 1
ATOM 2578 O O . ASP A 1 154 ? -51.308 89.127 20.686 1.00 12.24 154 ASP A O 1
ATOM 2587 N N . SER A 1 155 ? -50.368 87.912 19.025 1.00 10.66 155 SER A N 1
ATOM 2588 C CA . SER A 1 155 ? -51.005 88.691 17.969 1.00 11.03 155 SER A CA 1
ATOM 2589 C C . SER A 1 155 ? -52.525 88.620 18.038 1.00 12.62 155 SER A C 1
ATOM 2590 O O . SER A 1 155 ? -53.203 89.543 17.580 1.00 12.57 155 SER A O 1
ATOM 2598 N N . MET A 1 156 ? -53.088 87.554 18.616 1.00 13.08 156 MET A N 1
ATOM 2599 C CA . MET A 1 156 ? -54.542 87.481 18.725 1.00 14.95 156 MET A CA 1
ATOM 2600 C C . MET A 1 156 ? -55.105 88.535 19.664 1.00 17.08 156 MET A C 1
ATOM 2601 O O . MET A 1 156 ? -56.302 88.832 19.589 1.00 20.51 156 MET A O 1
ATOM 2615 N N . ALA A 1 157 ? -54.272 89.115 20.527 1.00 15.22 157 ALA A N 1
ATOM 2616 C CA . ALA A 1 157 ? -54.689 90.156 21.456 1.00 16.82 157 ALA A CA 1
ATOM 2617 C C . ALA A 1 157 ? -54.016 91.489 21.144 1.00 16.21 157 ALA A C 1
ATOM 2618 O O . ALA A 1 157 ? -53.809 92.316 22.037 1.00 17.65 157 ALA A O 1
ATOM 2625 N N . ALA A 1 158 ? -53.679 91.713 19.875 1.00 16.96 158 ALA A N 1
ATOM 2626 C CA . ALA A 1 158 ? -52.997 92.938 19.461 1.00 16.62 158 ALA A CA 1
ATOM 2627 C C . ALA A 1 158 ? -51.776 93.197 20.342 1.00 16.27 158 ALA A C 1
ATOM 2628 O O . ALA A 1 158 ? -51.498 94.327 20.754 1.00 16.07 158 ALA A O 1
ATOM 2635 N N . GLY A 1 159 ? -51.045 92.120 20.640 1.00 15.08 159 GLY A N 1
ATOM 2636 C CA . GLY A 1 159 ? -49.825 92.178 21.406 1.00 15.26 159 GLY A CA 1
ATOM 2637 C C . GLY A 1 159 ? -49.961 91.792 22.869 1.00 16.35 159 GLY A C 1
ATOM 2638 O O . GLY A 1 159 ? -49.002 91.271 23.446 1.00 17.46 159 GLY A O 1
ATOM 2642 N N A ARG A 1 160 ? -51.118 92.045 23.479 0.53 17.05 160 ARG A N 1
ATOM 2643 N N B ARG A 1 160 ? -51.129 92.014 23.471 0.47 17.25 160 ARG A N 1
ATOM 2644 C CA A ARG A 1 160 ? -51.291 91.790 24.903 0.53 17.75 160 ARG A CA 1
ATOM 2645 C CA B ARG A 1 160 ? -51.300 91.786 24.901 0.47 18.20 160 ARG A CA 1
ATOM 2646 C C A ARG A 1 160 ? -51.035 90.319 25.213 0.53 20.11 160 ARG A C 1
ATOM 2647 C C B ARG A 1 160 ? -51.103 90.314 25.247 0.47 19.38 160 ARG A C 1
ATOM 2648 O O A ARG A 1 160 ? -51.334 89.430 24.412 0.53 23.70 160 ARG A O 1
ATOM 2649 O O B ARG A 1 160 ? -51.540 89.421 24.517 0.47 21.19 160 ARG A O 1
ATOM 2690 N N . GLY A 1 161 ? -50.484 90.065 26.402 1.00 19.25 161 GLY A N 1
ATOM 2691 C CA . GLY A 1 161 ? -50.050 88.742 26.789 1.00 17.39 161 GLY A CA 1
ATOM 2692 C C . GLY A 1 161 ? -50.886 88.076 27.876 1.00 16.34 161 GLY A C 1
ATOM 2693 O O . GLY A 1 161 ? -51.714 88.687 28.549 1.00 19.79 161 GLY A O 1
ATOM 2697 N N . SER A 1 162 ? -50.613 86.779 28.042 1.00 13.29 162 SER A N 1
ATOM 2698 C CA . SER A 1 162 ? -51.279 85.931 29.022 1.00 14.40 162 SER A CA 1
ATOM 2699 C C . SER A 1 162 ? -50.632 86.069 30.395 1.00 13.77 162 SER A C 1
ATOM 2700 O O . SER A 1 162 ? -49.407 85.989 30.524 1.00 12.85 162 SER A O 1
ATOM 2708 N N . GLU A 1 163 ? -51.466 86.244 31.429 1.00 15.35 163 GLU A N 1
ATOM 2709 C CA . GLU A 1 163 ? -50.953 86.276 32.798 1.00 15.76 163 GLU A CA 1
ATOM 2710 C C . GLU A 1 163 ? -50.262 84.966 33.160 1.00 14.72 163 GLU A C 1
ATOM 2711 O O . GLU A 1 163 ? -49.238 84.963 33.852 1.00 14.91 163 GLU A O 1
ATOM 2723 N N . ARG A 1 164 ? -50.792 83.842 32.681 1.00 14.52 164 ARG A N 1
ATOM 2724 C CA . ARG A 1 164 ? -50.167 82.550 32.942 1.00 13.99 164 ARG A CA 1
ATOM 2725 C C . ARG A 1 164 ? -48.751 82.495 32.379 1.00 12.52 164 ARG A C 1
ATOM 2726 O O . ARG A 1 164 ? -47.821 82.026 33.047 1.00 13.67 164 ARG A O 1
ATOM 2747 N N . VAL A 1 165 ? -48.563 82.956 31.143 1.00 12.19 165 VAL A N 1
ATOM 2748 C CA . VAL A 1 165 ? -47.228 82.952 30.556 1.00 11.16 165 VAL A CA 1
ATOM 2749 C C . VAL A 1 165 ? -46.313 83.908 31.309 1.00 10.34 165 VAL A C 1
ATOM 2750 O O . VAL A 1 165 ? -45.164 83.574 31.621 1.00 10.66 165 VAL A O 1
ATOM 2763 N N . LYS A 1 166 ? -46.801 85.118 31.600 1.00 10.89 166 LYS A N 1
ATOM 2764 C CA . LYS A 1 166 ? -45.980 86.091 32.312 1.00 11.66 166 LYS A CA 1
ATOM 2765 C C . LYS A 1 166 ? -45.477 85.533 33.636 1.00 11.12 166 LYS A C 1
ATOM 2766 O O . LYS A 1 166 ? -44.307 85.716 33.993 1.00 11.23 166 LYS A O 1
ATOM 2785 N N . ALA A 1 167 ? -46.355 84.879 34.398 1.00 12.36 167 ALA A N 1
ATOM 2786 C CA . ALA A 1 167 ? -45.937 84.313 35.675 1.00 12.59 167 ALA A CA 1
ATOM 2787 C C . ALA A 1 167 ? -44.877 83.233 35.486 1.00 12.13 167 ALA A C 1
ATOM 2788 O O . ALA A 1 167 ? -43.930 83.138 36.278 1.00 12.84 167 ALA A O 1
ATOM 2795 N N . LYS A 1 168 ? -45.022 82.401 34.450 1.00 11.73 168 LYS A N 1
ATOM 2796 C CA . LYS A 1 168 ? -44.024 81.368 34.190 1.00 11.50 168 LYS A CA 1
ATOM 2797 C C . LYS A 1 168 ? -42.686 81.976 33.795 1.00 10.20 168 LYS A C 1
ATOM 2798 O O . LYS A 1 168 ? -41.626 81.457 34.166 1.00 10.78 168 LYS A O 1
ATOM 2817 N N . LEU A 1 169 ? -42.713 83.075 33.044 1.00 9.92 169 LEU A N 1
ATOM 2818 C CA . LEU A 1 169 ? -41.470 83.752 32.702 1.00 9.35 169 LEU A CA 1
ATOM 2819 C C . LEU A 1 169 ? -40.775 84.291 33.948 1.00 9.33 169 LEU A C 1
ATOM 2820 O O . LEU A 1 169 ? -39.550 84.186 34.074 1.00 10.40 169 LEU A O 1
ATOM 2836 N N . LEU A 1 170 ? -41.529 84.894 34.871 1.00 10.57 170 LEU A N 1
ATOM 2837 C CA . LEU A 1 170 ? -40.914 85.407 36.091 1.00 10.62 170 LEU A CA 1
ATOM 2838 C C . LEU A 1 170 ? -40.387 84.279 36.971 1.00 10.32 170 LEU A C 1
ATOM 2839 O O . LEU A 1 170 ? -39.354 84.445 37.630 1.00 11.69 170 LEU A O 1
ATOM 2855 N N . GLU A 1 171 ? -41.065 83.128 36.990 1.00 11.18 171 GLU A N 1
ATOM 2856 C CA . GLU A 1 171 ? -40.533 81.977 37.717 1.00 12.26 171 GLU A CA 1
ATOM 2857 C C . GLU A 1 171 ? -39.197 81.537 37.129 1.00 10.48 171 GLU A C 1
ATOM 2858 O O . GLU A 1 171 ? -38.262 81.200 37.867 1.00 11.73 171 GLU A O 1
ATOM 2870 N N . LEU A 1 172 ? -39.084 81.555 35.799 1.00 10.77 172 LEU A N 1
ATOM 2871 C CA . LEU A 1 172 ? -37.829 81.200 35.146 1.00 11.70 172 LEU A CA 1
ATOM 2872 C C . LEU A 1 172 ? -36.725 82.181 35.517 1.00 10.43 172 LEU A C 1
ATOM 2873 O O . LEU A 1 172 ? -35.598 81.777 35.828 1.00 11.60 172 LEU A O 1
ATOM 2889 N N . VAL A 1 173 ? -37.027 83.480 35.470 1.00 9.52 173 VAL A N 1
ATOM 2890 C CA . VAL A 1 173 ? -36.042 84.499 35.825 1.00 9.11 173 VAL A CA 1
ATOM 2891 C C . VAL A 1 173 ? -35.556 84.293 37.256 1.00 9.36 173 VAL A C 1
ATOM 2892 O O . VAL A 1 173 ? -34.351 84.336 37.533 1.00 9.75 173 VAL A O 1
ATOM 2905 N N . LYS A 1 174 ? -36.493 84.078 38.186 1.00 9.84 174 LYS A N 1
ATOM 2906 C CA . LYS A 1 174 ? -36.135 83.855 39.584 1.00 10.67 174 LYS A CA 1
ATOM 2907 C C . LYS A 1 174 ? -35.247 82.630 39.731 1.00 10.26 174 LYS A C 1
ATOM 2908 O O . LYS A 1 174 ? -34.269 82.645 40.490 1.00 12.04 174 LYS A O 1
ATOM 2927 N N . PHE A 1 175 ? -35.551 81.566 38.987 1.00 11.13 175 PHE A N 1
ATOM 2928 C CA . PHE A 1 175 ? -34.738 80.362 39.071 1.00 12.41 175 PHE A CA 1
ATOM 2929 C C . PHE A 1 175 ? -33.303 80.633 38.638 1.00 12.58 175 PHE A C 1
ATOM 2930 O O . PHE A 1 175 ? -32.356 80.164 39.280 1.00 14.22 175 PHE A O 1
ATOM 2947 N N . VAL A 1 176 ? -33.119 81.358 37.536 1.00 12.22 176 VAL A N 1
ATOM 2948 C CA . VAL A 1 176 ? -31.773 81.614 37.033 1.00 11.99 176 VAL A CA 1
ATOM 2949 C C . VAL A 1 176 ? -31.004 82.539 37.974 1.00 11.86 176 VAL A C 1
ATOM 2950 O O . VAL A 1 176 ? -29.830 82.302 38.282 1.00 13.02 176 VAL A O 1
ATOM 2963 N N . LEU A 1 177 ? -31.644 83.617 38.430 1.00 10.66 177 LEU A N 1
ATOM 2964 C CA . LEU A 1 177 ? -30.924 84.659 39.151 1.00 10.81 177 LEU A CA 1
ATOM 2965 C C . LEU A 1 177 ? -30.686 84.340 40.624 1.00 10.80 177 LEU A C 1
ATOM 2966 O O . LEU A 1 177 ? -29.767 84.913 41.216 1.00 10.75 177 LEU A O 1
ATOM 2982 N N . GLU A 1 178 ? -31.478 83.459 41.229 1.00 10.86 178 GLU A N 1
ATOM 2983 C CA . GLU A 1 178 ? -31.252 83.010 42.616 1.00 11.27 178 GLU A CA 1
ATOM 2984 C C . GLU A 1 178 ? -31.218 84.221 43.544 1.00 13.14 178 GLU A C 1
ATOM 2985 O O . GLU A 1 178 ? -32.176 85.012 43.551 1.00 12.29 178 GLU A O 1
ATOM 2997 N N . ASP A 1 179 ? -30.161 84.402 44.343 1.00 13.16 179 ASP A N 1
ATOM 2998 C CA . ASP A 1 179 ? -30.080 85.509 45.284 1.00 12.35 179 ASP A CA 1
ATOM 2999 C C . ASP A 1 179 ? -29.920 86.861 44.605 1.00 12.10 179 ASP A C 1
ATOM 3000 O O . ASP A 1 179 ? -29.948 87.881 45.299 1.00 13.59 179 ASP A O 1
ATOM 3009 N N . GLN A 1 180 ? -29.762 86.898 43.285 1.00 11.00 180 GLN A N 1
ATOM 3010 C CA . GLN A 1 180 ? -29.728 88.155 42.547 1.00 10.63 180 GLN A CA 1
ATOM 3011 C C . GLN A 1 180 ? -31.105 88.578 42.038 1.00 10.03 180 GLN A C 1
ATOM 3012 O O . GLN A 1 180 ? -31.218 89.622 41.385 1.00 11.35 180 GLN A O 1
ATOM 3026 N N . PHE A 1 181 ? -32.149 87.797 42.320 1.00 10.39 181 PHE A N 1
ATOM 3027 C CA . PHE A 1 181 ? -33.505 88.143 41.914 1.00 10.11 181 PHE A CA 1
ATOM 3028 C C . PHE A 1 181 ? -34.130 89.107 42.919 1.00 9.88 181 PHE A C 1
ATOM 3029 O O . PHE A 1 181 ? -34.276 88.778 44.102 1.00 10.88 181 PHE A O 1
ATOM 3046 N N . VAL A 1 182 ? -34.530 90.278 42.432 1.00 9.87 182 VAL A N 1
ATOM 3047 C CA . VAL A 1 182 ? -35.155 91.319 43.243 1.00 10.44 182 VAL A CA 1
ATOM 3048 C C . VAL A 1 182 ? -36.570 91.475 42.702 1.00 9.90 182 VAL A C 1
ATOM 3049 O O . VAL A 1 182 ? -36.792 92.186 41.711 1.00 10.36 182 VAL A O 1
ATOM 3062 N N . GLU A 1 183 ? -37.527 90.799 43.348 1.00 11.79 183 GLU A N 1
ATOM 3063 C CA . GLU A 1 183 ? -38.825 90.556 42.726 1.00 12.05 183 GLU A CA 1
ATOM 3064 C C . GLU A 1 183 ? -39.540 91.852 42.368 1.00 10.63 183 GLU A C 1
ATOM 3065 O O . GLU A 1 183 ? -40.167 91.947 41.307 1.00 13.42 183 GLU A O 1
ATOM 3077 N N . ALA A 1 184 ? -39.470 92.858 43.240 1.00 11.73 184 ALA A N 1
ATOM 3078 C CA . ALA A 1 184 ? -40.245 94.073 43.021 1.00 11.98 184 ALA A CA 1
ATOM 3079 C C . ALA A 1 184 ? -39.674 94.940 41.907 1.00 11.20 184 ALA A C 1
ATOM 3080 O O . ALA A 1 184 ? -40.386 95.806 41.391 1.00 11.98 184 ALA A O 1
ATOM 3087 N N . GLU A 1 185 ? -38.411 94.743 41.536 1.00 10.43 185 GLU A N 1
ATOM 3088 C CA . GLU A 1 185 ? -37.806 95.514 40.456 1.00 10.71 185 GLU A CA 1
ATOM 3089 C C . GLU A 1 185 ? -38.034 94.891 39.087 1.00 11.23 185 GLU A C 1
ATOM 3090 O O . GLU A 1 185 ? -37.705 95.522 38.081 1.00 13.39 185 GLU A O 1
ATOM 3102 N N . TRP A 1 186 ? -38.619 93.697 39.027 1.00 10.37 186 TRP A N 1
ATOM 3103 C CA . TRP A 1 186 ? -39.046 93.069 37.786 1.00 10.97 186 TRP A CA 1
ATOM 3104 C C . TRP A 1 186 ? -40.526 93.344 37.552 1.00 11.78 186 TRP A C 1
ATOM 3105 O O . TRP A 1 186 ? -41.304 93.508 38.495 1.00 14.44 186 TRP A O 1
ATOM 3126 N N . GLN A 1 187 ? -40.911 93.406 36.281 1.00 12.10 187 GLN A N 1
ATOM 3127 C CA . GLN A 1 187 ? -42.319 93.541 35.958 1.00 14.22 1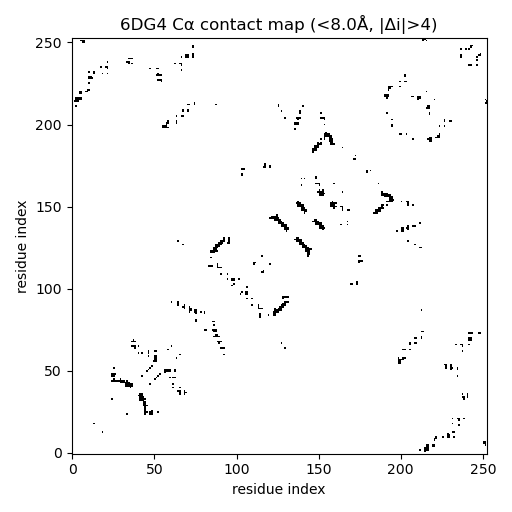87 GLN A CA 1
ATOM 3128 C C . GLN A 1 187 ? -42.620 92.905 34.614 1.00 12.10 187 GLN A C 1
ATOM 3129 O O . GLN A 1 187 ? -41.747 92.751 33.755 1.00 12.68 187 GLN A O 1
ATOM 3143 N N . ALA A 1 188 ? -43.878 92.528 34.457 1.00 13.44 188 ALA A N 1
ATOM 3144 C CA . ALA A 1 188 ? -44.406 92.104 33.175 1.00 13.14 188 ALA A CA 1
ATOM 3145 C C . ALA A 1 188 ? -44.922 93.339 32.450 1.00 15.24 188 ALA A C 1
ATOM 3146 O O . ALA A 1 188 ? -45.632 94.161 33.038 1.00 19.74 188 ALA A O 1
ATOM 3153 N N . VAL A 1 189 ? -44.540 93.480 31.185 1.00 13.94 189 VAL A N 1
ATOM 3154 C CA . VAL A 1 189 ? -44.900 94.636 30.375 1.00 15.24 189 VAL A CA 1
ATOM 3155 C C . VAL A 1 189 ? -45.558 94.133 29.100 1.00 12.63 189 VAL A C 1
ATOM 3156 O O . VAL A 1 189 ? -45.025 93.240 28.432 1.00 13.43 189 VAL A O 1
ATOM 3169 N N . ASP A 1 190 ? -46.711 94.705 28.766 1.00 12.65 190 ASP A N 1
ATOM 3170 C CA . ASP A 1 190 ? -47.368 94.430 27.500 1.00 13.35 190 ASP A CA 1
ATOM 3171 C C . ASP A 1 190 ? -46.929 95.450 26.458 1.00 14.69 190 ASP A C 1
ATOM 3172 O O . ASP A 1 190 ? -46.765 96.638 26.758 1.00 17.24 190 ASP A O 1
ATOM 3181 N N . PHE A 1 191 ? -46.735 94.973 25.236 1.00 13.10 191 PHE A N 1
ATOM 3182 C CA . PHE A 1 191 ? -46.471 95.819 24.085 1.00 14.35 191 PHE A CA 1
ATOM 3183 C C . PHE A 1 191 ? -47.625 95.695 23.103 1.00 13.52 191 PHE A C 1
ATOM 3184 O O . PHE A 1 191 ? -48.102 94.590 22.832 1.00 16.21 191 PHE A O 1
ATOM 3201 N N . GLN A 1 192 ? -48.074 96.826 22.574 1.00 13.74 192 GLN A N 1
ATOM 3202 C CA . GLN A 1 192 ? -49.018 96.786 21.470 1.00 12.39 192 GLN A CA 1
ATOM 3203 C C . GLN A 1 192 ? -48.322 96.223 20.240 1.00 11.64 192 GLN A C 1
ATOM 3204 O O . GLN A 1 192 ? -47.147 96.503 19.987 1.00 12.69 192 GLN A O 1
ATOM 3218 N N . ALA A 1 193 ? -49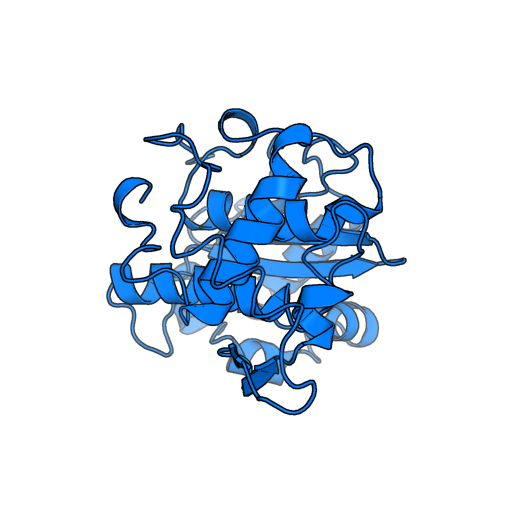.049 95.423 19.476 1.00 11.62 193 ALA A N 1
ATOM 3219 C CA . ALA A 1 193 ? -48.510 94.861 18.249 1.00 10.91 193 ALA A CA 1
ATOM 3220 C C . ALA A 1 193 ? -49.659 94.662 17.279 1.00 9.94 193 ALA A C 1
ATOM 3221 O O . ALA A 1 193 ? -50.828 94.679 17.684 1.00 11.57 193 ALA A O 1
ATOM 3228 N N . PRO A 1 194 ? -49.368 94.508 15.989 1.00 10.60 194 PRO A N 1
ATOM 3229 C CA . PRO A 1 194 ? -50.451 94.345 15.016 1.00 10.29 194 PRO A CA 1
ATOM 3230 C C . PRO A 1 194 ? -51.347 93.165 15.356 1.00 9.74 194 PRO A C 1
ATOM 3231 O O . PRO A 1 194 ? -50.894 92.130 15.847 1.00 10.97 194 PRO A O 1
ATOM 3242 N N . ARG A 1 195 ? -52.636 93.335 15.082 1.00 11.63 195 ARG A N 1
ATOM 3243 C CA . ARG A 1 195 ? -53.642 92.352 15.446 1.00 11.12 195 ARG A CA 1
ATOM 3244 C C . ARG A 1 195 ? -53.773 91.266 14.389 1.00 10.07 195 ARG A C 1
ATOM 3245 O O . ARG A 1 195 ? -53.799 91.541 13.184 1.00 12.75 195 ARG A O 1
ATOM 3266 N N . GLN A 1 196 ? -53.899 90.034 14.869 1.00 11.30 196 GLN A N 1
ATOM 3267 C CA . GLN A 1 196 ? -54.150 88.877 14.033 1.00 11.20 196 GLN A CA 1
ATOM 3268 C C . GLN A 1 196 ? -55.644 88.634 13.886 1.00 12.84 196 GLN A C 1
ATOM 3269 O O . GLN A 1 196 ? -56.386 88.614 14.874 1.00 15.03 196 GLN A O 1
ATOM 3283 N N A THR A 1 197 ? -56.075 88.406 12.658 0.45 12.66 197 THR A N 1
ATOM 3284 N N B THR A 1 197 ? -56.078 88.490 12.633 0.55 11.78 197 THR A N 1
ATOM 3285 C CA A THR A 1 197 ? -57.395 87.856 12.418 0.45 14.89 197 THR A CA 1
ATOM 3286 C CA B THR A 1 197 ? -57.372 87.931 12.267 0.55 13.54 197 THR A CA 1
ATOM 3287 C C A THR A 1 197 ? -57.352 86.558 11.624 0.45 15.94 197 THR A C 1
ATOM 3288 C C B THR A 1 197 ? -57.248 86.481 11.828 0.55 13.63 197 THR A C 1
ATOM 3289 O O A THR A 1 197 ? -58.391 85.899 11.507 0.45 18.00 197 THR A O 1
ATOM 3290 O O B THR A 1 197 ? -58.070 85.645 12.210 0.55 12.56 197 THR A O 1
ATOM 3311 N N . ASN A 1 198 ? -56.201 86.184 11.057 1.00 14.98 198 ASN A N 1
ATOM 3312 C CA . ASN A 1 198 ? -56.014 84.892 10.406 1.00 14.79 198 ASN A CA 1
ATOM 3313 C C . ASN A 1 198 ? -55.184 83.957 11.280 1.00 14.51 198 ASN A C 1
ATOM 3314 O O . ASN A 1 198 ? -54.028 84.262 11.579 1.00 13.22 198 ASN A O 1
ATOM 3325 N N . GLY A 1 199 ? -55.738 82.794 11.635 1.00 17.00 199 GLY A N 1
ATOM 3326 C CA . GLY A 1 199 ? -54.991 81.841 12.448 1.00 16.77 199 GLY A CA 1
ATOM 3327 C C . GLY A 1 199 ? -53.656 81.440 11.843 1.00 16.76 199 GLY A C 1
ATOM 3328 O O . GLY A 1 199 ? -52.658 81.293 12.558 1.00 17.05 199 GLY A O 1
ATOM 3332 N N . TRP A 1 200 ? -53.612 81.280 10.513 1.00 13.56 200 TRP A N 1
ATOM 3333 C CA . TRP A 1 200 ? -52.405 80.786 9.860 1.00 13.72 200 TRP A CA 1
ATOM 3334 C C . TRP A 1 200 ? -51.252 81.772 9.958 1.00 11.86 200 TRP A C 1
ATOM 3335 O O . TRP A 1 200 ? -50.107 81.391 9.700 1.00 11.82 200 TRP A O 1
ATOM 3356 N N . ASP A 1 201 ? -51.523 83.026 10.305 1.00 9.24 201 ASP A N 1
ATOM 3357 C CA . ASP A 1 201 ? -50.472 84.030 10.302 1.00 9.25 201 ASP A CA 1
ATOM 3358 C C . ASP A 1 201 ? -49.680 84.071 11.603 1.00 9.68 201 ASP A C 1
ATOM 3359 O O . ASP A 1 201 ? -48.680 84.786 11.665 1.00 9.11 201 ASP A O 1
ATOM 3368 N N . CYS A 1 202 ? -50.066 83.297 12.622 1.00 8.83 202 CYS A N 1
ATOM 3369 C CA . CYS A 1 202 ? -49.428 83.413 13.933 1.00 8.84 202 CYS A CA 1
ATOM 3370 C C . CYS A 1 202 ? -47.909 83.252 13.874 1.00 8.63 202 CYS A C 1
ATOM 3371 O O . CYS A 1 202 ? -47.180 83.972 14.565 1.00 8.97 202 CYS A O 1
ATOM 3379 N N . GLY A 1 203 ? -47.409 82.290 13.099 1.00 9.29 203 GLY A N 1
ATOM 3380 C CA . GLY A 1 203 ? -45.970 82.115 13.018 1.00 8.51 203 GLY A CA 1
ATOM 3381 C C . GLY A 1 203 ? -45.273 83.294 12.372 1.00 7.47 203 GLY A C 1
ATOM 3382 O O . GLY A 1 203 ? -44.138 83.627 12.730 1.00 8.29 203 GLY A O 1
ATOM 3386 N N . VAL A 1 204 ? -45.937 83.945 11.414 1.00 7.62 204 VAL A N 1
ATOM 3387 C CA . VAL A 1 204 ? -45.333 85.108 10.773 1.00 8.12 204 VAL A CA 1
ATOM 3388 C C . VAL A 1 204 ? -45.345 86.305 11.719 1.00 7.93 204 VAL A C 1
ATOM 3389 O O . VAL A 1 204 ? -44.379 87.075 11.783 1.00 8.84 204 VAL A O 1
ATOM 3402 N N . PHE A 1 205 ? -46.438 86.489 12.461 1.00 8.60 205 PHE A N 1
ATOM 3403 C CA . PHE A 1 205 ? -46.455 87.514 13.497 1.00 8.14 205 PHE A CA 1
ATOM 3404 C C . PHE A 1 205 ? -45.353 87.270 14.525 1.00 7.87 205 PHE A C 1
ATOM 3405 O O . PHE A 1 205 ? -44.680 88.209 14.965 1.00 8.08 205 PHE A O 1
ATOM 3422 N N . THR A 1 206 ? -45.182 86.014 14.946 1.00 7.65 206 THR A N 1
ATOM 3423 C CA . THR A 1 206 ? -44.172 85.685 15.952 1.00 8.09 206 THR A CA 1
ATOM 3424 C C . THR A 1 206 ? -42.776 86.066 15.465 1.00 7.48 206 THR A C 1
ATOM 3425 O O . THR A 1 206 ? -42.008 86.709 16.192 1.00 8.16 206 THR A O 1
ATOM 3436 N N . ILE A 1 207 ? -42.429 85.690 14.232 1.00 7.50 207 ILE A N 1
ATOM 3437 C CA . ILE A 1 207 ? -41.118 86.042 13.690 1.00 7.12 207 ILE A CA 1
ATOM 3438 C C . ILE A 1 207 ? -40.972 87.556 13.584 1.00 6.65 207 ILE A C 1
ATOM 3439 O O . ILE A 1 207 ? -39.921 88.125 13.905 1.00 7.91 207 ILE A O 1
ATOM 3455 N N . THR A 1 208 ? -42.008 88.230 13.083 1.00 6.67 208 THR A N 1
ATOM 3456 C CA . THR A 1 208 ? -41.889 89.660 12.817 1.00 7.11 208 THR A CA 1
ATOM 3457 C C . THR A 1 208 ? -41.798 90.445 14.117 1.00 7.73 208 THR A C 1
ATOM 3458 O O . THR A 1 208 ? -41.025 91.406 14.215 1.00 7.92 208 THR A O 1
ATOM 3469 N N . ASN A 1 209 ? -42.574 90.045 15.130 1.00 7.63 209 ASN A N 1
ATOM 3470 C CA . ASN A 1 209 ? -42.459 90.673 16.440 1.00 7.49 209 ASN A CA 1
ATOM 3471 C C . ASN A 1 209 ? -41.082 90.437 17.042 1.00 7.99 209 ASN A C 1
ATOM 3472 O O . ASN A 1 209 ? -40.546 91.304 17.741 1.00 9.07 209 ASN A O 1
ATOM 3483 N N . ALA A 1 210 ? -40.498 89.263 16.791 1.00 7.30 210 ALA A N 1
ATOM 3484 C CA . ALA A 1 210 ? -39.150 88.987 17.274 1.00 8.34 210 ALA A CA 1
ATOM 3485 C C . ALA A 1 210 ? -38.123 89.890 16.598 1.00 8.45 210 ALA A C 1
ATOM 3486 O O . ALA A 1 210 ? -37.202 90.387 17.259 1.00 9.08 210 ALA A O 1
ATOM 3493 N N . ILE A 1 211 ? -38.263 90.124 15.286 1.00 8.42 211 ILE A N 1
ATOM 3494 C CA . ILE A 1 211 ? -37.373 91.064 14.611 1.00 8.40 211 ILE A CA 1
ATOM 3495 C C . ILE A 1 211 ? -37.473 92.428 15.275 1.00 8.48 211 ILE A C 1
ATOM 3496 O O . ILE A 1 211 ? -36.465 93.059 15.610 1.00 9.02 211 ILE A O 1
ATOM 3512 N N . CYS A 1 212 ? -38.702 92.904 15.475 1.00 8.58 212 CYS A N 1
ATOM 3513 C CA . CYS A 1 212 ? -38.899 94.231 16.044 1.00 8.86 212 CYS A CA 1
ATOM 3514 C C . CYS A 1 212 ? -38.318 94.327 17.451 1.00 8.25 212 CYS A C 1
ATOM 3515 O O . CYS A 1 212 ? -37.533 95.234 17.748 1.00 9.32 212 CYS A O 1
ATOM 3523 N N . LEU A 1 213 ? -38.687 93.409 18.340 1.00 8.72 213 LEU A N 1
ATOM 3524 C CA . LEU A 1 213 ? -38.209 93.520 19.715 1.00 8.79 213 LEU A CA 1
ATOM 3525 C C . LEU A 1 213 ? -36.688 93.405 19.788 1.00 10.32 213 LEU A C 1
ATOM 3526 O O . LEU A 1 213 ? -36.046 94.143 20.543 1.00 11.57 213 LEU A O 1
ATOM 3542 N N . ALA A 1 214 ? -36.093 92.502 18.999 1.00 9.07 214 ALA A N 1
ATOM 3543 C CA . ALA A 1 214 ? -34.642 92.345 19.035 1.00 9.21 214 ALA A CA 1
ATOM 3544 C C . ALA A 1 214 ? -33.926 93.610 18.586 1.00 9.45 214 ALA A C 1
ATOM 3545 O O . ALA A 1 214 ? -32.827 93.903 19.071 1.00 10.87 214 ALA A O 1
ATOM 3552 N N . LEU A 1 215 ? -34.507 94.339 17.631 1.00 9.15 215 LEU A N 1
ATOM 3553 C CA . LEU A 1 215 ? -33.911 95.551 17.092 1.00 9.45 215 LEU A CA 1
ATOM 3554 C C . LEU A 1 215 ? -34.301 96.802 17.861 1.00 11.37 215 LEU A C 1
ATOM 3555 O O . LEU A 1 215 ? -33.751 97.873 17.591 1.00 15.16 215 LEU A O 1
ATOM 3571 N N . GLY A 1 216 ? -35.241 96.702 18.791 1.00 10.56 216 GLY A N 1
ATOM 3572 C CA . GLY A 1 216 ? -35.729 97.885 19.465 1.00 12.49 216 GLY A CA 1
ATOM 3573 C C . GLY A 1 216 ? -36.717 98.704 18.668 1.00 14.79 216 GLY A C 1
ATOM 3574 O O . GLY A 1 216 ? -36.831 99.910 18.902 1.00 16.05 216 GLY A O 1
ATOM 3578 N N . VAL A 1 217 ? -37.438 98.076 17.736 1.00 11.64 217 VAL A N 1
ATOM 3579 C CA . VAL A 1 217 ? -38.418 98.736 16.880 1.00 10.70 217 VAL A CA 1
ATOM 3580 C C . VAL A 1 217 ? -39.816 98.439 17.400 1.00 9.77 217 VAL A C 1
ATOM 3581 O O . VAL A 1 217 ? -40.116 97.307 17.793 1.00 10.36 217 VAL A O 1
ATOM 3594 N N . ASP A 1 218 ? -40.679 99.454 17.391 1.00 9.89 218 ASP A N 1
ATOM 3595 C CA . ASP A 1 218 ? -42.058 99.310 17.849 1.00 9.88 218 ASP A CA 1
ATOM 3596 C C . ASP A 1 218 ? -42.897 98.564 16.816 1.00 9.52 218 ASP A C 1
ATOM 3597 O O . ASP A 1 218 ? -43.176 99.104 15.739 1.00 10.14 218 ASP A O 1
ATOM 3606 N N . PRO A 1 219 ? -43.331 97.331 17.100 1.00 9.45 219 PRO A N 1
ATOM 3607 C CA . PRO A 1 219 ? -44.071 96.580 16.071 1.00 9.74 219 PRO A CA 1
ATOM 3608 C C . PRO A 1 219 ? -45.390 97.219 15.675 1.00 8.88 219 PRO A C 1
ATOM 3609 O O . PRO A 1 219 ? -45.796 97.104 14.511 1.00 9.49 219 PRO A O 1
ATOM 3620 N N . ALA A 1 220 ? -46.066 97.900 16.609 1.00 10.39 220 ALA A N 1
ATOM 3621 C CA . ALA A 1 220 ? -47.337 98.544 16.303 1.00 10.01 220 ALA A CA 1
ATOM 3622 C C . ALA A 1 220 ? -47.184 99.670 15.292 1.00 10.80 220 ALA A C 1
ATOM 3623 O O . ALA A 1 220 ? -48.150 100.003 14.599 1.00 13.14 220 ALA A O 1
ATOM 3630 N N . GLN A 1 221 ? -45.997 100.254 15.189 1.00 8.99 221 GLN A N 1
ATOM 3631 C CA . GLN A 1 221 ? -45.726 101.313 14.231 1.00 10.42 221 GLN A CA 1
ATOM 3632 C C . GLN A 1 221 ? -45.149 100.790 12.924 1.00 11.12 221 GLN A C 1
ATOM 3633 O O . GLN A 1 221 ? -44.951 101.584 12.001 1.00 13.46 221 GLN A O 1
ATOM 3647 N N . ALA A 1 222 ? -44.907 99.480 12.803 1.00 9.76 222 ALA A N 1
ATOM 3648 C CA . ALA A 1 222 ? -44.005 98.970 11.779 1.00 9.41 222 ALA A CA 1
ATOM 3649 C C . ALA A 1 222 ? -44.638 98.120 10.685 1.00 8.86 222 ALA A C 1
ATOM 3650 O O . ALA A 1 222 ? -44.071 98.055 9.594 1.00 10.40 222 ALA A O 1
ATOM 3657 N N . TYR A 1 223 ? -45.767 97.455 10.923 1.00 8.33 223 TYR A N 1
ATOM 3658 C CA . TYR A 1 223 ? -46.278 96.530 9.914 1.00 8.24 223 TYR A CA 1
ATOM 3659 C C . TYR A 1 223 ? -47.763 96.277 10.140 1.00 9.55 223 TYR A C 1
ATOM 3660 O O . TYR A 1 223 ? -48.343 96.698 11.146 1.00 9.89 223 TYR A O 1
ATOM 3678 N N . THR A 1 224 ? -48.375 95.599 9.160 1.00 9.68 224 THR A N 1
ATOM 3679 C CA . THR A 1 224 ? -49.776 95.222 9.209 1.00 9.91 224 THR A CA 1
ATOM 3680 C C . THR A 1 224 ? -49.939 93.757 8.816 1.00 9.41 224 THR A C 1
ATOM 3681 O O . THR A 1 224 ? -49.073 93.160 8.167 1.00 9.00 224 THR A O 1
ATOM 3692 N N . GLU A 1 225 ? -51.091 93.196 9.189 1.00 9.74 225 GLU A N 1
ATOM 3693 C CA . GLU A 1 225 ? -51.402 91.819 8.822 1.00 9.68 225 GLU A CA 1
ATOM 3694 C C . GLU A 1 225 ? -51.420 91.627 7.307 1.00 9.59 225 GLU A C 1
ATOM 3695 O O . GLU A 1 225 ? -50.980 90.587 6.802 1.00 10.77 225 GLU A O 1
ATOM 3707 N N . ALA A 1 226 ? -51.930 92.610 6.561 1.00 10.40 226 ALA A N 1
ATOM 3708 C CA . ALA A 1 226 ? -52.024 92.463 5.112 1.00 10.91 226 ALA A CA 1
ATOM 3709 C C . ALA A 1 226 ? -50.661 92.371 4.432 1.00 9.97 226 ALA A C 1
ATOM 3710 O O . ALA A 1 226 ? -50.591 91.937 3.277 1.00 11.21 226 ALA A O 1
ATOM 3717 N N . GLN A 1 227 ? -49.585 92.766 5.113 1.00 9.56 227 GLN A N 1
ATOM 3718 C CA . GLN A 1 227 ? -48.234 92.649 4.574 1.00 8.53 227 GLN A CA 1
ATOM 3719 C C . GLN A 1 227 ? -47.619 91.270 4.784 1.00 8.42 227 GLN A C 1
ATOM 3720 O O . GLN A 1 227 ? -46.513 91.017 4.294 1.00 8.61 227 GLN A O 1
ATOM 3734 N N . LEU A 1 228 ? -48.305 90.370 5.465 1.00 8.84 228 LEU A N 1
ATOM 3735 C CA . LEU A 1 228 ? -47.662 89.117 5.831 1.00 8.43 228 LEU A CA 1
ATOM 3736 C C . LEU A 1 228 ? -47.460 88.140 4.677 1.00 8.47 228 LEU A C 1
ATOM 3737 O O . LEU A 1 228 ? -46.483 87.386 4.715 1.00 8.37 228 LEU A O 1
ATOM 3753 N N . PRO A 1 229 ? -48.293 88.116 3.630 1.00 8.28 229 PRO A N 1
ATOM 3754 C CA . PRO A 1 229 ? -47.925 87.274 2.474 1.00 9.36 229 PRO A CA 1
ATOM 3755 C C . PRO A 1 229 ? -46.568 87.640 1.900 1.00 8.22 229 PRO A C 1
ATOM 3756 O O . PRO A 1 229 ? -45.759 86.760 1.576 1.00 9.22 229 PRO A O 1
ATOM 3767 N N . LEU A 1 230 ? -46.280 88.933 1.804 1.00 8.58 230 LEU A N 1
ATOM 3768 C CA . LEU A 1 230 ? -44.959 89.360 1.364 1.00 9.17 230 LEU A CA 1
ATOM 3769 C C . LEU A 1 230 ? -43.890 89.000 2.390 1.00 8.57 230 LEU A C 1
ATOM 3770 O O . LEU A 1 230 ? -42.787 88.580 2.023 1.00 8.88 230 LEU A O 1
ATOM 3786 N N . GLN A 1 231 ? -44.190 89.155 3.677 1.00 7.75 231 GLN A N 1
ATOM 3787 C CA . GLN A 1 231 ? -43.210 88.809 4.700 1.00 7.61 231 GLN A CA 1
ATOM 3788 C C . GLN A 1 231 ? -42.819 87.339 4.628 1.00 7.95 231 GLN A C 1
ATOM 3789 O O . GLN A 1 231 ? -41.667 86.995 4.912 1.00 8.24 231 GLN A O 1
ATOM 3803 N N . ARG A 1 232 ? -43.745 86.455 4.243 1.00 7.85 232 ARG A N 1
ATOM 3804 C CA . ARG A 1 232 ? -43.379 85.055 4.051 1.00 7.75 232 ARG A CA 1
ATOM 3805 C C . ARG A 1 232 ? -42.295 84.913 2.990 1.00 8.09 232 ARG A C 1
ATOM 3806 O O . ARG A 1 232 ? -41.363 84.118 3.148 1.00 8.50 232 ARG A O 1
ATOM 3827 N N . GLN A 1 233 ? -42.421 85.656 1.884 1.00 8.64 233 GLN A N 1
ATOM 3828 C CA . GLN A 1 233 ? -41.407 85.611 0.839 1.00 9.33 233 GLN A CA 1
ATOM 3829 C C . GLN A 1 233 ? -40.077 86.145 1.346 1.00 8.25 233 GLN A C 1
ATOM 3830 O O . GLN A 1 233 ? -39.014 85.612 1.004 1.00 8.81 233 GLN A O 1
ATOM 3844 N N . ARG A 1 234 ? -40.118 87.217 2.143 1.00 8.30 234 ARG A N 1
ATOM 3845 C CA . ARG A 1 234 ? -38.889 87.792 2.675 1.00 7.98 234 ARG A CA 1
ATOM 3846 C C . ARG A 1 234 ? -38.211 86.837 3.646 1.00 7.80 234 ARG A C 1
ATOM 3847 O O . ARG A 1 234 ? -36.984 86.692 3.624 1.00 8.63 234 ARG A O 1
ATOM 3868 N N . ILE A 1 235 ? -38.992 86.179 4.509 1.00 8.10 235 ILE A N 1
ATOM 3869 C CA . ILE A 1 235 ? -38.427 85.181 5.412 1.00 7.32 235 ILE A CA 1
ATOM 3870 C C . ILE A 1 235 ? -37.778 84.064 4.613 1.00 8.04 235 ILE A C 1
ATOM 3871 O O . ILE A 1 235 ? -36.675 83.605 4.935 1.00 8.26 235 ILE A O 1
ATOM 3887 N N . ALA A 1 236 ? -38.449 83.608 3.552 1.00 7.70 236 ALA A N 1
ATOM 3888 C CA . ALA A 1 236 ? -37.879 82.569 2.702 1.00 8.26 236 ALA A CA 1
ATOM 3889 C C . ALA A 1 236 ? -36.541 83.013 2.123 1.00 8.26 236 ALA A C 1
ATOM 3890 O O . ALA A 1 236 ? -35.565 82.253 2.126 1.00 8.89 236 ALA A O 1
ATOM 3897 N N . ALA A 1 237 ? -36.479 84.248 1.615 1.00 7.48 237 ALA A N 1
ATOM 3898 C CA . ALA A 1 237 ? -35.232 84.764 1.061 1.00 7.42 237 ALA A CA 1
ATOM 3899 C C . ALA A 1 237 ? -34.128 84.811 2.113 1.00 7.40 237 ALA A C 1
ATOM 3900 O O . ALA A 1 237 ? -32.976 84.459 1.830 1.00 8.28 237 ALA A O 1
ATOM 3907 N N . VAL A 1 238 ? -34.454 85.266 3.328 1.00 7.98 238 VAL A N 1
ATOM 3908 C CA . VAL A 1 238 ? -33.461 85.307 4.400 1.00 8.13 238 VAL A CA 1
ATOM 3909 C C . VAL A 1 238 ? -32.923 83.910 4.687 1.00 8.49 238 VAL A C 1
ATOM 3910 O O . VAL A 1 238 ? -31.712 83.711 4.851 1.00 8.87 238 VAL A O 1
ATOM 3923 N N . LEU A 1 239 ? -33.812 82.917 4.756 1.00 8.76 239 LEU A N 1
ATOM 3924 C CA . LEU A 1 239 ? -33.359 81.555 5.014 1.00 8.63 239 LEU A CA 1
ATOM 3925 C C . LEU A 1 239 ? -32.454 81.055 3.891 1.00 7.77 239 LEU A C 1
ATOM 3926 O O . LEU A 1 239 ? -31.398 80.466 4.151 1.00 9.44 239 LEU A O 1
ATOM 3942 N N . LEU A 1 240 ? -32.830 81.310 2.633 1.00 8.92 240 LEU A N 1
ATOM 3943 C CA . LEU A 1 240 ? -31.997 80.886 1.511 1.00 8.62 240 LEU A CA 1
ATOM 3944 C C . LEU A 1 240 ? -30.662 81.618 1.499 1.00 9.35 240 LEU A C 1
ATOM 3945 O O . LEU A 1 240 ? -29.646 81.055 1.076 1.00 10.03 240 LEU A O 1
ATO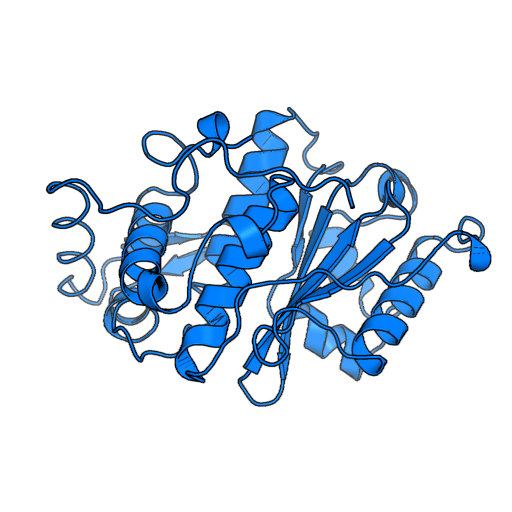M 3961 N N . ASN A 1 241 ? -30.658 82.874 1.956 1.00 9.37 241 ASN A N 1
ATOM 3962 C CA . ASN A 1 241 ? -29.461 83.703 2.003 1.00 9.81 241 ASN A CA 1
ATOM 3963 C C . ASN A 1 241 ? -28.509 83.290 3.114 1.00 10.70 241 ASN A C 1
ATOM 3964 O O . ASN A 1 241 ? -27.345 83.705 3.105 1.00 12.98 241 ASN A O 1
ATOM 3975 N N . GLY A 1 242 ? -28.977 82.508 4.080 1.00 10.15 242 GLY A N 1
ATOM 3976 C CA . GLY A 1 242 ? -28.172 82.196 5.238 1.00 9.89 242 GLY A CA 1
ATOM 3977 C C . GLY A 1 242 ? -28.192 83.239 6.330 1.00 10.22 242 GLY A C 1
ATOM 3978 O O . GLY A 1 242 ? -27.237 83.316 7.108 1.00 11.82 242 GLY A O 1
ATOM 3982 N N . GLY A 1 243 ? -29.236 84.073 6.396 1.00 9.14 243 GLY A N 1
ATOM 3983 C CA . GLY A 1 243 ? -29.428 84.950 7.532 1.00 9.42 243 GLY A CA 1
ATOM 3984 C C . GLY A 1 243 ? -29.601 86.408 7.151 1.00 9.60 243 GLY A C 1
ATOM 3985 O O . GLY A 1 243 ? -29.686 86.775 5.972 1.00 9.95 243 GLY A O 1
ATOM 3989 N N . PHE A 1 244 ? -29.671 87.248 8.189 1.00 10.46 244 PHE A N 1
ATOM 3990 C CA . PHE A 1 244 ? -29.849 88.691 8.041 1.00 10.92 244 PHE A CA 1
ATOM 3991 C C . PHE A 1 244 ? -28.475 89.320 7.843 1.00 12.31 244 PHE A C 1
ATOM 3992 O O . PHE A 1 244 ? -27.892 89.934 8.739 1.00 14.38 244 PHE A O 1
ATOM 4009 N N . LYS A 1 245 ? -27.963 89.157 6.629 1.00 11.93 245 LYS A N 1
ATOM 4010 C CA . LYS A 1 245 ? -26.645 89.641 6.256 1.00 13.20 245 LYS A CA 1
ATOM 4011 C C . LYS A 1 245 ? -26.664 89.924 4.763 1.00 12.57 245 LYS A C 1
ATOM 4012 O O . LYS A 1 245 ? -27.562 89.486 4.039 1.00 11.13 245 LYS A O 1
ATOM 4031 N N . GLY A 1 246 ? -25.666 90.662 4.299 1.00 13.09 246 GLY A N 1
ATOM 4032 C CA . GLY A 1 246 ? -25.622 90.968 2.881 1.00 13.58 246 GLY A CA 1
ATOM 4033 C C . GLY A 1 246 ? -26.843 91.772 2.496 1.00 11.87 246 GLY A C 1
ATOM 4034 O O . GLY A 1 246 ? -27.140 92.806 3.100 1.00 12.77 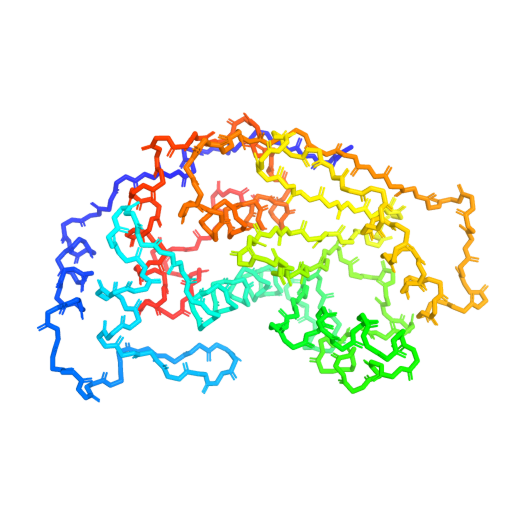246 GLY A O 1
ATOM 4038 N N . ASP A 1 247 ? -27.588 91.286 1.499 1.00 11.24 247 ASP A N 1
ATOM 4039 C CA . ASP A 1 247 ? -28.768 92.014 1.058 1.00 10.41 247 ASP A CA 1
ATOM 4040 C C . ASP A 1 247 ? -29.774 92.181 2.186 1.00 10.73 247 ASP A C 1
ATOM 4041 O O . ASP A 1 247 ? -30.573 93.122 2.164 1.00 11.43 247 ASP A O 1
ATOM 4050 N N . PHE A 1 248 ? -29.762 91.277 3.166 1.00 9.63 248 PHE A N 1
ATOM 4051 C CA . PHE A 1 248 ? -30.772 91.259 4.219 1.00 9.50 248 PHE A CA 1
ATOM 4052 C C . PHE A 1 248 ? -30.217 91.657 5.579 1.00 10.09 248 PHE A C 1
ATOM 4053 O O . PHE A 1 248 ? -30.829 91.357 6.606 1.00 11.86 248 PHE A O 1
ATOM 4070 N N . THR A 1 249 ? -29.093 92.363 5.614 1.00 10.66 249 THR A N 1
ATOM 4071 C CA . THR A 1 249 ? -28.671 92.945 6.875 1.00 12.15 249 THR A CA 1
ATOM 4072 C C . THR A 1 249 ? -29.782 93.830 7.436 1.00 11.94 249 THR A C 1
ATOM 4073 O O . THR A 1 249 ? -30.547 94.459 6.697 1.00 15.12 249 THR A O 1
ATOM 4084 N N . LEU A 1 250 ? -29.881 93.845 8.761 1.00 12.34 250 LEU A N 1
ATOM 4085 C CA . LEU A 1 250 ? -30.827 94.696 9.468 1.00 12.63 250 LEU A CA 1
ATOM 4086 C C . LEU A 1 250 ? -30.198 96.023 9.892 1.00 13.87 250 LEU A C 1
ATOM 4087 O O . LEU A 1 250 ? -30.817 96.771 10.653 1.00 15.78 250 LEU A O 1
ATOM 4103 N N . ASP A 1 251 ? -29.003 96.345 9.373 1.00 14.36 251 ASP A N 1
ATOM 4104 C CA . ASP A 1 251 ? -28.270 97.534 9.802 1.00 15.96 251 ASP A CA 1
ATOM 4105 C C . ASP A 1 251 ? -29.089 98.817 9.670 1.00 17.00 251 ASP A C 1
ATOM 4106 O O . ASP A 1 251 ? -28.983 99.714 10.512 1.00 17.91 251 ASP A O 1
ATOM 4115 N N . ASP A 1 252 ? -29.874 98.952 8.603 1.00 17.05 252 ASP A N 1
ATOM 4116 C CA . ASP A 1 252 ? -30.582 100.212 8.392 1.00 16.84 252 ASP A CA 1
ATOM 4117 C C . ASP A 1 252 ? -31.794 100.374 9.302 1.00 18.18 252 ASP A C 1
ATOM 4118 O O . ASP A 1 252 ? -32.419 101.438 9.274 1.00 20.57 252 ASP A O 1
ATOM 4127 N N . LEU A 1 253 ? -32.131 99.353 10.095 1.00 17.55 253 LEU A N 1
ATOM 4128 C CA . LEU A 1 253 ? -33.142 99.443 11.136 1.00 19.75 253 LEU A CA 1
ATOM 4129 C C . LEU A 1 253 ? -32.554 99.370 12.539 1.00 22.83 253 LEU A C 1
ATOM 4130 O O . LEU A 1 253 ? -33.264 99.664 13.507 1.00 23.15 253 LEU A O 1
ATOM 4146 N N . HIS A 1 254 ? -31.296 98.966 12.678 1.00 24.58 254 HIS A N 1
ATOM 4147 C CA . HIS A 1 254 ? -30.674 98.849 13.991 1.00 26.74 254 HIS A CA 1
ATOM 4148 C C . HIS A 1 254 ? -30.181 100.212 14.483 1.00 28.83 254 HIS A C 1
ATOM 4149 O O . HIS A 1 254 ? -29.994 101.148 13.695 1.00 30.84 254 HIS A O 1
#

Organism: Chaetomium thermophilum (strain DSM 1495 / CBS 144.50 / IMI 039719) (NCBI:txid759272)

Secondary structure (DSSP, 8-state):
---B--SS-SS-PPPHHHHHHHHHHHTS-TTS--EE-TTS-EE-HHHHHTTTSSTTPPPPHHHHHHHHHHHHHHHHHHHT--TTS-SEEE--TTHHHHHHHH-GGG-HHHHHHTT--TTTGGG-SEEEEEEEETTEEEEEEEEGGGTEEEEEBGGGTB---HHHHHHHHHHHHHHHGGG--GGG-EE-----PPP--GGGHHHHHHHHHHHHHHTB-GGGT--GGGHHHHHHHHHHHHHHTSS-GGG--TTT-

Solvent-accessible surface area: 11217 Å² total; per-residue (Å²): 97,38,29,172,91,31,82,77,97,11,6,39,110,23,62,134,97,12,114,55,106,2,66,60,5,56,90,16,97,97,88,59,97,40,16,120,8,92,63,38,60,53,0,47,59,122,7,0,53,92,58,0,9,43,46,76,12,117,12,30,67,37,0,0,0,0,1,0,40,14,0,7,65,18,6,30,102,103,97,62,23,79,140,115,84,6,49,1,10,9,6,29,20,138,0,2,70,95,9,76,86,103,21,29,58,21,0,21,83,39,9,129,178,10,28,6,87,82,108,14,2,69,62,0,62,7,2,0,0,2,3,53,54,120,73,32,13,6,0,0,0,1,13,0,48,126,80,13,0,0,7,2,27,3,108,21,23,0,144,3,38,127,111,2,15,51,58,0,48,99,5,0,117,92,12,2,108,116,100,36,76,126,96,122,17,106,41,41,67,13,132,2,16,134,14,107,46,32,80,3,2,1,0,1,4,0,0,2,0,9,0,2,13,18,16,4,30,0,33,109,6,12,68,30,93,46,0,58,40,6,0,35,35,6,0,0,7,1,26,35,26,2,21,121,61,105,16,48,10,68,80,11,94

Radius of gyration: 17.4 Å; Cα contacts (8 Å, |Δi|>4): 468; chains: 1; bounding box: 39×38×54 Å

Nearest PDB structures (foldseek):
  6dg4-assembly1_A  TM=1.004E+00  e=9.229E-53  Thermochaetoides thermophila
  2xre-assembly1_B  TM=8.284E-01  e=5.786E-14  Homo sapiens
  2xph-assembly1_A  TM=8.547E-01  e=8.130E-13  Homo sapiens
  2ckg-assembly2_B  TM=8.289E-01  e=1.215E-12  Homo sapiens
  5lnb-assembly1_B  TM=7.470E-01  e=1.264E-08  Saccharomyces cerevisiae S288C

Foldseek 3Di:
DLADAFLDAPFDFDDPVLLVVLVCQLVDDQPDQLFAAPVRRTDGNCQSNAAFQDLQHAHDQRLLQRLLQLLQVLQCVVVVHPPLQGQEWEFGAVQVVCCVVPNLVRCVVRCNVRSCAQVRPLVHQWYWYWDADPSAIWIWIDGNVQQEIEIQHQQVQFHDDPVVRVSVLSNVCVRNPVNDDPVSHYYDTAGAEHDPRRSCRSVSRSQVSNRSSLSHRRNNHDYSVSSSSSSSVSSSQRSVRHCDDVRPCVSRD

Sequence (253 aa):
SGLRPPPARQLITPLSEEEWRRSRVEEAARRNANPATELAKTLEGQPLVRRDFEEKKLLPATAWLNDNVVIIGAIFYIADYVNTKKGAPNQEPKCTAFTSFFWPRLLSHGPGGCGRLLRRANVRKANFLDIDTILIPICESSHWTLAVIRPGRRRTVSHLDSMAAGRRGSERVKAKLLELVKFVLEDQFVEAEWQAVDFQAPRQTTNGWDCGVFTITNAICLALGVDPAQAYTEAQLPLQRQRIAAVLLNGGFKGDFTLDDLH

InterPro domains:
  IPR003653 Ulp1 protease family, C-terminal catalytic domain [PF02902] (992-1169)
  IPR003653 Ulp1 protease family, C-terminal catalytic domain [PS50600] (976-1146)
  IPR038765 Papain-like cysteine peptidase superfamily [SSF54001] (945-1176)

B-factor: mean 19.46, std 14.09, range [6.65, 143.35]